Protein AF-0000000084505929 (afdb_homodimer)

pLDDT: mean 96.99, std 4.41, range [59.75, 98.94]

Nearest PDB structures (foldseek):
  4g9m-assembly1_A  TM=9.952E-01  e=3.827E-18  Rhizoctonia solani
  3pg0-assembly1_A  TM=9.343E-01  e=4.713E-10  synthetic construct
  8bad-assembly1_A  TM=9.019E-01  e=5.920E-09  Bacillus thuringiensis
  4ouj-assembly1_A  TM=8.362E-01  e=3.181E-07  Clostridium botulinum B1 str. Okra
  4a7z-assembly1_A  TM=8.340E-01  e=9.576E-05  Phanerodontia chrysosporium

Secondary structure (DSSP, 8-state):
----SEEEEEEETTT--EEEEGGG--STTPBEEEE---SSGGGEEEEEE-SSTT-EEEEETTT--EEEESSS--TTEEEEEESS---EEEEE-SSSEEEEETTEEEEEEEEGGG--STTEEEEEEE----GGG-EEEEE--/----SEEEEEEETTT--EEEEGGG--STTPBEEEE---SSGGGEEEEEE-SSTT-EEEEETTT--EEEESSS--TTEEEEEESS---EEEEE-SSSEEEEETTEEEEEEEEGGG--STTEEEEEEE----GGG-EEEEE--

InterPro domains:
  IPR000772 Ricin B, lectin domain [PF14200] (4-78)
  IPR035992 Ricin B-like lectins [SSF50370] (4-138)

Sequence (282 aa):
MSLEPGTYKIKNVRSGTFLDLWGGSPDEGTPIQGYEEQSGDNQKWILKWTGVGNQMTLQNLQGGSYLGAAGSIENGVKAVGNYNAVPLFIVAAERGYGIEAANDRGYALDLYGGEKANVTPVIFYTSQANNNQKWYFEKAAMSLEPGTYKIKNVRSGTFLDLWGGSPDEGTPIQGYEEQSGDNQKWILKWTGVGNQMTLQNLQGGSYLGAAGSIENGVKAVGNYNAVPLFIVAAERGYGIEAANDRGYALDLYGGEKANVTPVIFYTSQANNNQKWYFEKAA

Radius of gyration: 19.28 Å; Cα contacts (8 Å, |Δi|>4): 906; chains: 2; bounding box: 32×51×45 Å

Foldseek 3Di:
DDDDWAKWFKAQQLQRFTFFQVVLALDWFGFTATDHDDPDQRRIWTWDQPPPDQWIWTARPRNRFTFDFPDPAEAPTFTHGHNDTFTWDWADAPPATWIAGPVGRQWTFFQVVSDNDTRRTTGIYGDPRPSRRHIHTGHDD/DDDDWAKWWKAQQLQRFTFFQVVLALDWFGFTATAHDDPDQRRIWTWDQPPPDQWIWTARPRNRFTFDFPDPAEAPTFTHGHNDTFTWDWADAPPATWIAGPVGRQWTFFQVVSDNDTRRTIGIYGDPRPSRRHIHTGHDD

Structure (mmCIF, N/CA/C/O backbone):
data_AF-0000000084505929-model_v1
#
loop_
_entity.id
_entity.type
_entity.pdbx_description
1 polymer 'Ricin B lectin domain-containing protein'
#
loop_
_atom_site.group_PDB
_atom_site.id
_atom_site.type_symbol
_atom_site.label_atom_id
_atom_site.label_alt_id
_atom_site.label_comp_id
_atom_site.label_asym_id
_atom_site.label_entity_id
_atom_site.label_seq_id
_atom_site.pdbx_PDB_ins_code
_atom_site.Cartn_x
_atom_site.Cartn_y
_atom_site.Cartn_z
_atom_site.occupancy
_atom_site.B_iso_or_equiv
_atom_site.auth_seq_id
_atom_site.auth_comp_id
_atom_site.auth_asym_id
_atom_site.auth_atom_id
_atom_site.pdbx_PDB_mod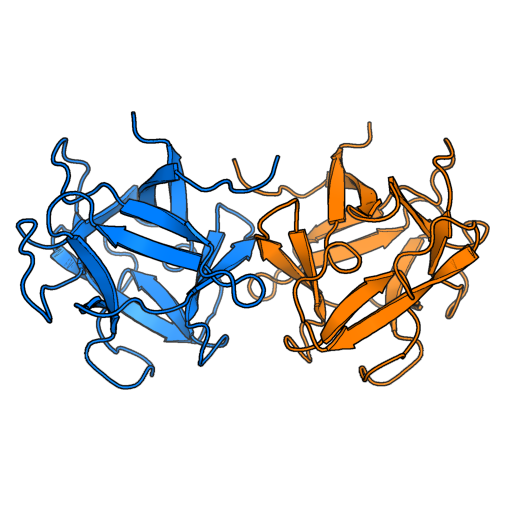el_num
ATOM 1 N N . MET A 1 1 ? 1.059 -8.938 9.062 1 59.88 1 MET A N 1
ATOM 2 C CA . MET A 1 1 ? 0.072 -8.023 9.625 1 59.88 1 MET A CA 1
ATOM 3 C C . MET A 1 1 ? -0.269 -6.914 8.641 1 59.88 1 MET A C 1
ATOM 5 O O . MET A 1 1 ? 0.557 -6.543 7.805 1 59.88 1 MET A O 1
ATOM 9 N N . SER A 1 2 ? -1.572 -6.578 8.297 1 79 2 SER A N 1
ATOM 10 C CA . SER A 1 2 ? -2.092 -5.574 7.375 1 79 2 SER A CA 1
ATOM 11 C C . SER A 1 2 ? -2.512 -4.309 8.117 1 79 2 SER A C 1
ATOM 13 O O . SER A 1 2 ? -2.541 -4.285 9.344 1 79 2 SER A O 1
ATOM 15 N N . LEU A 1 3 ? -2.4 -3.24 7.516 1 88.06 3 LEU A N 1
ATOM 16 C CA . LEU A 1 3 ? -2.975 -2 8.023 1 88.06 3 LEU A CA 1
ATOM 17 C C . LEU A 1 3 ? -4.492 -2.1 8.117 1 88.06 3 LEU A C 1
ATOM 19 O O . LEU A 1 3 ? -5.172 -2.256 7.098 1 88.06 3 LEU A O 1
ATOM 23 N N . GLU A 1 4 ? -5.043 -2.098 9.383 1 91.44 4 GLU A N 1
ATOM 24 C CA . GLU A 1 4 ? -6.473 -2.268 9.633 1 91.44 4 GLU A CA 1
ATOM 25 C C . GLU A 1 4 ? -7.152 -0.924 9.891 1 91.44 4 GLU A C 1
ATOM 27 O O . GLU A 1 4 ? -6.504 0.037 10.305 1 91.44 4 GLU A O 1
ATOM 32 N N . PRO A 1 5 ? -8.492 -0.868 9.609 1 95.06 5 PRO A N 1
ATOM 33 C CA . PRO A 1 5 ? -9.219 0.336 10.023 1 95.06 5 PRO A CA 1
ATOM 34 C C . PRO A 1 5 ? -9.055 0.644 11.516 1 95.06 5 PRO A C 1
ATOM 36 O O . PRO A 1 5 ? -8.914 -0.275 12.328 1 95.06 5 PRO A O 1
ATOM 39 N N . GLY A 1 6 ? -9.008 1.853 11.883 1 97.19 6 GLY A N 1
ATOM 40 C CA . GLY A 1 6 ? -8.797 2.287 13.25 1 97.19 6 GLY A CA 1
ATOM 41 C C . GLY A 1 6 ? -8.352 3.736 13.352 1 97.19 6 GLY A C 1
ATOM 42 O O . GLY A 1 6 ? -8.375 4.469 12.367 1 97.19 6 GLY A O 1
ATOM 43 N N . THR A 1 7 ? -8.102 4.188 14.586 1 98.5 7 THR A N 1
ATOM 44 C CA . THR A 1 7 ? -7.641 5.547 14.852 1 98.5 7 THR A CA 1
ATOM 45 C C . THR A 1 7 ? -6.125 5.574 15.031 1 98.5 7 THR A C 1
ATOM 47 O O . THR A 1 7 ? -5.57 4.766 15.773 1 98.5 7 THR A O 1
ATOM 50 N N . TYR A 1 8 ? -5.492 6.492 14.32 1 98.25 8 TYR A N 1
ATOM 51 C CA . TYR A 1 8 ? -4.031 6.527 14.305 1 98.25 8 TYR A CA 1
ATOM 52 C C . TYR A 1 8 ? -3.521 7.949 14.508 1 98.25 8 TYR A C 1
ATOM 54 O O . TYR A 1 8 ? -4.172 8.914 14.094 1 98.25 8 TYR A O 1
ATOM 62 N N . LYS A 1 9 ? -2.359 8.039 15.141 1 98.69 9 LYS A N 1
ATOM 63 C CA . LYS A 1 9 ? -1.451 9.164 14.898 1 98.69 9 LYS A CA 1
ATOM 64 C C . LYS A 1 9 ? -0.512 8.867 13.734 1 98.69 9 LYS A C 1
ATOM 66 O O . LYS A 1 9 ? 0.063 7.781 13.648 1 98.69 9 LYS A O 1
ATOM 71 N N . ILE A 1 10 ? -0.385 9.75 12.844 1 98.62 10 ILE A N 1
ATOM 72 C CA . ILE A 1 10 ? 0.38 9.547 11.617 1 98.62 10 ILE A CA 1
ATOM 73 C C . ILE A 1 10 ? 1.639 10.414 11.648 1 98.62 10 ILE A C 1
ATOM 75 O O . ILE A 1 10 ? 1.559 11.641 11.586 1 98.62 10 ILE A O 1
ATOM 79 N N . LYS A 1 11 ? 2.771 9.789 11.734 1 98.69 11 LYS A N 1
ATOM 80 C CA . LYS A 1 11 ? 4.055 10.43 12.016 1 98.69 11 LYS A CA 1
ATOM 81 C C . LYS A 1 11 ? 4.945 10.43 10.773 1 98.69 11 LYS A C 1
ATOM 83 O O . LYS A 1 11 ? 5.152 9.383 10.156 1 98.69 11 LYS A O 1
ATOM 88 N N . ASN A 1 12 ? 5.402 11.625 10.422 1 98.81 12 ASN A N 1
ATOM 89 C CA . ASN A 1 12 ? 6.316 11.695 9.289 1 98.81 12 ASN A CA 1
ATOM 90 C C . ASN A 1 12 ? 7.645 11.016 9.586 1 98.81 12 ASN A C 1
ATOM 92 O O . ASN A 1 12 ? 8.266 11.273 10.625 1 98.81 12 ASN A O 1
ATOM 96 N N . VAL A 1 13 ? 8.102 10.242 8.727 1 98.12 13 VAL A N 1
ATOM 97 C CA . VAL A 1 13 ? 9.289 9.414 8.93 1 98.12 13 VAL A CA 1
ATOM 98 C C . VAL A 1 13 ? 10.531 10.305 9.039 1 98.12 13 VAL A C 1
ATOM 100 O O . VAL A 1 13 ? 11.422 10.039 9.844 1 98.12 13 VAL A O 1
ATOM 103 N N . ARG A 1 14 ? 10.531 11.367 8.172 1 98.56 14 ARG A N 1
ATOM 104 C CA . ARG A 1 14 ? 11.719 12.219 8.141 1 98.56 14 ARG A CA 1
ATOM 105 C C . ARG A 1 14 ? 11.805 13.078 9.391 1 98.56 14 ARG A C 1
ATOM 107 O O . ARG A 1 14 ? 12.836 13.094 10.07 1 98.56 14 ARG A O 1
ATOM 114 N N . SER A 1 15 ? 10.789 13.805 9.727 1 98.75 15 SER A N 1
ATOM 115 C CA . SER A 1 15 ? 10.828 14.875 10.719 1 98.75 15 SER A CA 1
ATOM 116 C C . SER A 1 15 ? 10.445 14.359 12.109 1 98.75 15 SER A C 1
ATOM 118 O O . SER A 1 15 ? 10.789 14.977 13.117 1 98.75 15 SER A O 1
ATOM 120 N N . GLY A 1 16 ? 9.602 13.281 12.18 1 98.69 16 GLY A N 1
ATOM 121 C CA . GLY A 1 16 ? 9.047 12.812 13.438 1 98.69 16 GLY A CA 1
ATOM 122 C C . GLY A 1 16 ? 7.848 13.617 13.898 1 98.69 16 GLY A C 1
ATOM 123 O O . GLY A 1 16 ? 7.301 13.367 14.977 1 98.69 16 GLY A O 1
ATOM 124 N N . THR A 1 17 ? 7.457 14.617 13.086 1 98.88 17 THR A N 1
ATOM 125 C CA . THR A 1 17 ? 6.254 15.375 13.414 1 98.88 17 THR A CA 1
ATOM 126 C C . THR A 1 17 ? 5.004 14.625 12.961 1 98.88 17 THR A C 1
ATOM 128 O O . THR A 1 17 ? 5.098 13.633 12.227 1 98.88 17 THR A O 1
ATOM 131 N N . PHE A 1 18 ? 3.852 15.094 13.453 1 98.88 18 PHE A N 1
ATOM 132 C CA . PHE A 1 18 ? 2.598 14.375 13.234 1 98.88 18 PHE A CA 1
ATOM 133 C C . PHE A 1 18 ? 1.67 15.172 12.328 1 98.88 18 PHE A C 1
ATOM 135 O O . PHE A 1 18 ? 1.705 16.406 12.32 1 98.88 18 PHE A O 1
ATOM 142 N N . LEU A 1 19 ? 0.897 14.5 11.516 1 98.88 19 LEU A N 1
ATOM 143 C CA . LEU A 1 19 ? -0.185 15.117 10.758 1 98.88 19 LEU A CA 1
ATOM 144 C C . LEU A 1 19 ? -1.199 15.773 11.688 1 98.88 19 LEU A C 1
ATOM 146 O O . LEU A 1 19 ? -1.822 15.102 12.508 1 98.88 19 LEU A O 1
ATOM 150 N N . ASP A 1 20 ? -1.298 16.984 11.547 1 98.88 20 ASP A N 1
ATOM 151 C CA . ASP A 1 20 ? -2.053 17.828 12.469 1 98.88 20 ASP A CA 1
ATOM 152 C C . ASP A 1 20 ? -3.064 18.688 11.719 1 98.88 20 ASP A C 1
ATOM 154 O O . ASP A 1 20 ? -2.715 19.359 10.75 1 98.88 20 ASP A O 1
ATOM 158 N N . LEU A 1 21 ? -4.324 18.562 12.102 1 98.94 21 LEU A N 1
ATOM 159 C CA . LEU A 1 21 ? -5.32 19.516 11.625 1 98.94 21 LEU A CA 1
ATOM 160 C C . LEU A 1 21 ? -5.289 20.797 12.453 1 98.94 21 LEU A C 1
ATOM 162 O O . LEU A 1 21 ? -5.609 20.766 13.648 1 98.94 21 LEU A O 1
ATOM 166 N N . TRP A 1 22 ? -4.977 21.906 11.805 1 98.56 22 TRP A N 1
ATOM 167 C CA . TRP A 1 22 ? -4.727 23.156 12.523 1 98.56 22 TRP A CA 1
ATOM 168 C C . TRP A 1 22 ? -5.895 23.5 13.438 1 98.56 22 TRP A C 1
ATOM 170 O O . TRP A 1 22 ? -7.027 23.656 12.977 1 98.56 22 TRP A O 1
ATOM 180 N N . GLY A 1 23 ? -5.578 23.531 14.742 1 97.75 23 GLY A N 1
ATOM 181 C CA . GLY A 1 23 ? -6.586 23.875 15.734 1 97.75 23 GLY A CA 1
ATOM 182 C C . GLY A 1 23 ? -7.691 22.844 15.844 1 97.75 23 GLY A C 1
ATOM 183 O O . GLY A 1 23 ? -8.625 23 16.641 1 97.75 23 GLY A O 1
ATOM 184 N N . GLY A 1 24 ? -7.699 21.891 15.055 1 98.44 24 GLY A N 1
ATOM 185 C CA . GLY A 1 24 ? -8.773 20.906 15.016 1 98.44 24 GLY A CA 1
ATOM 186 C C . GLY A 1 24 ? -10.062 21.469 14.445 1 98.44 24 GLY A C 1
ATOM 187 O O . GLY A 1 24 ? -11.148 20.969 14.773 1 98.44 24 GLY A O 1
ATOM 188 N N . SER A 1 25 ? -9.922 22.469 13.648 1 98.69 25 SER A N 1
ATOM 189 C CA . SER A 1 25 ? -11.094 23.141 13.094 1 98.69 25 SER A CA 1
ATOM 190 C C . SER A 1 25 ? -11.82 22.25 12.086 1 98.69 25 SER A C 1
ATOM 192 O O . SER A 1 25 ? -11.188 21.641 11.211 1 98.69 25 SER A O 1
ATOM 194 N N . PRO A 1 26 ? -13.117 22.156 12.203 1 98 26 PRO A N 1
ATOM 195 C CA . PRO A 1 26 ? -13.898 21.375 11.242 1 98 26 PRO A CA 1
ATOM 196 C C . PRO A 1 26 ? -14.086 22.078 9.906 1 98 26 PRO A C 1
ATOM 198 O O . PRO A 1 26 ? -14.641 21.516 8.969 1 98 26 PRO A O 1
ATOM 201 N N . ASP A 1 27 ? -13.578 23.297 9.781 1 98.5 27 ASP A N 1
ATOM 202 C CA . ASP A 1 27 ? -13.859 24.125 8.617 1 98.5 27 ASP A CA 1
ATOM 203 C C . ASP A 1 27 ? -13.172 23.578 7.367 1 98.5 27 ASP A C 1
ATOM 205 O O . ASP A 1 27 ? -12.039 23.109 7.438 1 98.5 27 ASP A O 1
ATOM 209 N N . GLU A 1 28 ? -13.867 23.734 6.246 1 98.38 28 GLU A N 1
ATOM 210 C CA . GLU A 1 28 ? -13.266 23.406 4.957 1 98.38 28 GLU A CA 1
ATOM 211 C C . GLU A 1 28 ? -11.984 24.203 4.73 1 98.38 28 GLU A C 1
ATOM 213 O O . GLU A 1 28 ? -11.945 25.406 4.988 1 98.38 28 GLU A O 1
ATOM 218 N N . GLY A 1 29 ? -11.023 23.516 4.27 1 98.69 29 GLY A N 1
ATOM 219 C CA . GLY A 1 29 ? -9.805 24.219 3.898 1 98.69 29 GLY A CA 1
ATOM 220 C C . GLY A 1 29 ? -8.844 24.406 5.059 1 98.69 29 GLY A C 1
ATOM 221 O O . GLY A 1 29 ? -7.754 24.953 4.883 1 98.69 29 GLY A O 1
ATOM 222 N N . THR A 1 30 ? -9.234 23.953 6.277 1 98.88 30 THR A N 1
ATOM 223 C CA . THR A 1 30 ? -8.312 24.047 7.41 1 98.88 30 THR A CA 1
ATOM 224 C C . THR A 1 30 ? -6.992 23.359 7.09 1 98.88 30 THR A C 1
ATOM 226 O O . THR A 1 30 ? -6.977 22.219 6.617 1 98.88 30 THR A O 1
ATOM 229 N N . PRO A 1 31 ? -5.879 24.031 7.309 1 98.81 31 PRO A N 1
ATOM 230 C CA . PRO A 1 31 ? -4.582 23.453 6.941 1 98.81 31 PRO A CA 1
ATOM 231 C C . PRO A 1 31 ? -4.266 22.172 7.707 1 98.81 31 PRO A C 1
ATOM 233 O O . PRO A 1 31 ? -4.582 22.062 8.898 1 98.81 31 PRO A O 1
ATOM 236 N N . ILE A 1 32 ? -3.775 21.234 7.031 1 98.94 32 ILE A N 1
ATOM 237 C CA . ILE A 1 32 ? -3.1 20.094 7.621 1 98.94 32 ILE A CA 1
ATOM 238 C C . ILE A 1 32 ? -1.589 20.312 7.59 1 98.94 32 ILE A C 1
ATOM 240 O O . ILE A 1 32 ? -1.032 20.703 6.562 1 98.94 32 ILE A O 1
ATOM 244 N N . GLN A 1 33 ? -0.934 20.094 8.695 1 98.94 33 GLN A N 1
ATOM 245 C CA . GLN A 1 33 ? 0.457 20.5 8.875 1 98.94 33 GLN A CA 1
ATOM 246 C C . GLN A 1 33 ? 1.209 19.531 9.773 1 98.94 33 GLN A C 1
ATOM 248 O O . GLN A 1 33 ? 0.595 18.703 10.453 1 98.94 33 GLN A O 1
ATOM 253 N N . GLY A 1 34 ? 2.545 19.562 9.609 1 98.88 34 GLY A N 1
ATOM 254 C CA . GLY A 1 34 ? 3.365 18.859 10.578 1 98.88 34 GLY A CA 1
ATOM 255 C C . GLY A 1 34 ? 3.48 19.594 11.906 1 98.88 34 GLY A C 1
ATOM 256 O O . GLY A 1 34 ? 3.629 20.812 11.938 1 98.88 34 GLY A O 1
ATOM 257 N N . TYR A 1 35 ? 3.305 18.922 12.961 1 98.88 35 TYR A N 1
ATOM 258 C CA . TYR A 1 35 ? 3.389 19.5 14.297 1 98.88 35 TYR A CA 1
ATOM 259 C C . TYR A 1 35 ? 3.988 18.5 15.281 1 98.88 35 TYR A C 1
ATOM 261 O O . TYR A 1 35 ? 3.773 17.297 15.164 1 98.88 35 TYR A O 1
ATOM 269 N N . GLU A 1 36 ? 4.754 19 16.203 1 98.75 36 GLU A N 1
ATOM 270 C CA . GLU A 1 36 ? 5.25 18.109 17.234 1 98.75 36 GLU A CA 1
ATOM 271 C C . GLU A 1 36 ? 4.109 17.328 17.906 1 98.75 36 GLU A C 1
ATOM 273 O O . GLU A 1 36 ? 2.943 17.719 17.781 1 98.75 36 GLU A O 1
ATOM 278 N N . GLU A 1 37 ? 4.422 16.25 18.516 1 98.06 37 GLU A N 1
ATOM 279 C CA . GLU A 1 37 ? 3.391 15.438 19.156 1 98.06 37 GLU A CA 1
ATOM 280 C C . GLU A 1 37 ? 2.629 16.234 20.203 1 98.06 37 GLU A C 1
ATOM 282 O O . GLU A 1 37 ? 3.236 16.906 21.047 1 98.06 37 GLU A O 1
ATOM 287 N N . GLN A 1 38 ? 1.416 16.219 20.031 1 96.12 38 GLN A N 1
ATOM 288 C CA . GLN A 1 38 ? 0.489 16.734 21.031 1 96.12 38 GLN A CA 1
ATOM 289 C C . GLN A 1 38 ? -0.555 15.695 21.406 1 96.12 38 GLN A C 1
ATOM 291 O O . GLN A 1 38 ? -0.686 14.664 20.734 1 96.12 38 GLN A O 1
ATOM 296 N N . SER A 1 39 ? -1.257 15.852 22.531 1 90.31 39 SER A N 1
ATOM 297 C CA . SER A 1 39 ? -2.229 14.875 23.016 1 90.31 39 SER A CA 1
ATOM 298 C C . SER A 1 39 ? -3.611 15.133 22.438 1 90.31 39 SER A C 1
ATOM 300 O O . SER A 1 39 ? -4.543 14.352 22.656 1 90.31 39 SER A O 1
ATOM 302 N N . GLY A 1 40 ? -3.732 16.156 21.734 1 95.56 40 GLY A N 1
ATOM 303 C CA . GLY A 1 40 ? -5.039 16.547 21.219 1 95.56 40 GLY A CA 1
ATOM 304 C C . GLY A 1 40 ? -5.551 15.609 20.141 1 95.56 40 GLY A C 1
ATOM 305 O O . GLY A 1 40 ? -4.762 14.977 19.438 1 95.56 40 GLY A O 1
ATOM 306 N N . ASP A 1 41 ? -6.883 15.531 20.016 1 98.44 41 ASP A N 1
ATOM 307 C CA . ASP A 1 41 ? -7.551 14.672 19.031 1 98.44 41 ASP A CA 1
ATOM 308 C C . ASP A 1 41 ? -7.359 15.195 17.609 1 98.44 41 ASP A C 1
ATOM 310 O O . ASP A 1 41 ? -7.641 14.492 16.641 1 98.44 41 ASP A O 1
ATOM 314 N N . ASN A 1 42 ? -6.812 16.438 17.484 1 98.69 42 ASN A N 1
ATOM 315 C CA . ASN A 1 42 ? -6.586 17 16.156 1 98.69 42 ASN A CA 1
ATOM 316 C C . ASN A 1 42 ? -5.395 16.344 15.469 1 98.69 42 ASN A C 1
ATOM 318 O O . ASN A 1 42 ? -5.152 16.594 14.289 1 98.69 42 ASN A O 1
ATOM 322 N N . GLN A 1 43 ? -4.652 15.461 16.156 1 98.81 43 GLN A N 1
ATOM 323 C CA . GLN A 1 43 ? -3.57 14.68 15.555 1 98.81 43 GLN A CA 1
ATOM 324 C C . GLN A 1 43 ? -3.965 13.219 15.414 1 98.81 43 GLN A C 1
ATOM 326 O O . GLN A 1 43 ? -3.113 12.359 15.156 1 98.81 43 GLN A O 1
ATOM 331 N N . LYS A 1 44 ? -5.207 12.922 15.688 1 98.88 44 LYS A N 1
ATOM 332 C CA . LYS A 1 44 ? -5.734 11.57 15.516 1 98.88 44 LYS A CA 1
ATOM 333 C C . LYS A 1 44 ? -6.633 11.484 14.289 1 98.88 44 LYS A C 1
ATOM 335 O O . LYS A 1 44 ? -7.43 12.383 14.031 1 98.88 44 LYS A O 1
ATOM 340 N N . TRP A 1 45 ? -6.43 10.461 13.562 1 98.81 45 TRP A N 1
ATOM 341 C CA . TRP A 1 45 ? -7.09 10.258 12.273 1 98.81 45 TRP A CA 1
ATOM 342 C C . TRP A 1 45 ? -7.758 8.891 12.219 1 98.81 45 TRP A C 1
ATOM 344 O O . TRP A 1 45 ? -7.145 7.875 12.547 1 98.81 45 TRP A O 1
ATOM 354 N N . ILE A 1 46 ? -8.969 8.875 11.844 1 98.69 46 ILE A N 1
ATOM 355 C CA . ILE A 1 46 ? -9.711 7.637 11.625 1 98.69 46 ILE A CA 1
ATOM 356 C C . ILE A 1 46 ? -9.445 7.121 10.211 1 98.69 46 ILE A C 1
ATOM 358 O O . ILE A 1 46 ? -9.781 7.785 9.227 1 98.69 46 ILE A O 1
ATOM 362 N N . LEU A 1 47 ? -8.812 6.016 10.109 1 98.12 47 LEU A N 1
ATOM 363 C CA . LEU A 1 47 ? -8.578 5.305 8.852 1 98.12 47 LEU A CA 1
ATOM 364 C C . LEU A 1 47 ? -9.711 4.328 8.562 1 98.12 47 LEU A C 1
ATOM 366 O O . LEU A 1 47 ? -10.023 3.469 9.391 1 98.12 47 LEU A O 1
ATOM 370 N N . LYS A 1 48 ? -10.359 4.52 7.375 1 97.75 48 LYS A N 1
ATOM 371 C CA . LYS A 1 48 ? -11.484 3.658 7.027 1 97.75 48 LYS A CA 1
ATOM 372 C C . LYS A 1 48 ? -11.453 3.277 5.551 1 97.75 48 LYS A C 1
ATOM 374 O O . LYS A 1 48 ? -11.086 4.094 4.703 1 97.75 48 LYS A O 1
ATOM 379 N N . TRP A 1 49 ? -11.961 2.102 5.305 1 96.69 49 TRP A N 1
ATOM 380 C CA . TRP A 1 49 ? -12.164 1.68 3.92 1 96.69 49 TRP A CA 1
ATOM 381 C C . TRP A 1 49 ? -13.344 2.414 3.293 1 96.69 49 TRP A C 1
ATOM 383 O O . TRP A 1 49 ? -14.375 2.609 3.939 1 96.69 49 TRP A O 1
ATOM 393 N N . THR A 1 50 ? -13.234 2.799 2.037 1 96.56 50 THR A N 1
ATOM 394 C CA . THR A 1 50 ? -14.328 3.49 1.355 1 96.56 50 THR A CA 1
ATOM 395 C C . THR A 1 50 ? -15.359 2.492 0.844 1 96.56 50 THR A C 1
ATOM 397 O O . THR A 1 50 ? -16.516 2.859 0.586 1 96.56 50 THR A O 1
ATOM 400 N N . GLY A 1 51 ? -14.922 1.211 0.629 1 93.88 51 GLY A N 1
ATOM 401 C CA . GLY A 1 51 ? -15.734 0.229 -0.07 1 93.88 51 GLY A CA 1
ATOM 402 C C . GLY A 1 51 ? -15.5 0.215 -1.568 1 93.88 51 GLY A C 1
ATOM 403 O O . GLY A 1 51 ? -16.062 -0.615 -2.283 1 93.88 51 GLY A O 1
ATOM 404 N N . VAL A 1 52 ? -14.703 1.134 -2.055 1 95.38 52 VAL A N 1
ATOM 405 C CA . VAL A 1 52 ? -14.344 1.202 -3.467 1 95.38 52 VAL A CA 1
ATOM 406 C C . VAL A 1 52 ? -12.883 0.789 -3.65 1 95.38 52 VAL A C 1
ATOM 408 O O . VAL A 1 52 ? -11.977 1.521 -3.26 1 95.38 52 VAL A O 1
ATOM 411 N N . GLY A 1 53 ? -12.773 -0.359 -4.305 1 95 53 GLY A N 1
ATOM 412 C CA . GLY A 1 53 ? -11.406 -0.841 -4.457 1 95 53 GLY A CA 1
ATOM 413 C C . GLY A 1 53 ? -10.664 -0.959 -3.137 1 95 53 GLY A C 1
ATOM 414 O O . GLY A 1 53 ? -11.227 -1.43 -2.145 1 95 53 GLY A O 1
ATOM 415 N N . ASN A 1 54 ? -9.375 -0.611 -3.148 1 96.44 54 ASN A N 1
ATOM 416 C CA . ASN A 1 54 ? -8.539 -0.614 -1.948 1 96.44 54 ASN A CA 1
ATOM 417 C C . ASN A 1 54 ? -8.391 0.789 -1.367 1 96.44 54 ASN A C 1
ATOM 419 O O . ASN A 1 54 ? -7.406 1.081 -0.688 1 96.44 54 ASN A O 1
ATOM 423 N N . GLN A 1 55 ? -9.336 1.637 -1.671 1 97.31 55 GLN A N 1
ATOM 424 C CA . GLN A 1 55 ? -9.281 3.037 -1.262 1 97.31 55 GLN A CA 1
ATOM 425 C C . GLN A 1 55 ? -9.648 3.195 0.211 1 97.31 55 GLN A C 1
ATOM 427 O O . GLN A 1 55 ? -10.516 2.475 0.721 1 97.31 55 GLN A O 1
ATOM 432 N N . MET A 1 56 ? -9.008 4.086 0.854 1 97.94 56 MET A N 1
ATOM 433 C CA . MET A 1 56 ? -9.266 4.445 2.244 1 97.94 56 MET A CA 1
ATOM 434 C C . MET A 1 56 ? -9.43 5.957 2.393 1 97.94 56 MET A C 1
ATOM 436 O O . MET A 1 56 ? -9.172 6.707 1.451 1 97.94 56 MET A O 1
ATOM 440 N N . THR A 1 57 ? -9.961 6.387 3.508 1 98.69 57 THR A N 1
ATOM 441 C CA . THR A 1 57 ? -10.031 7.797 3.869 1 98.69 57 THR A CA 1
ATOM 442 C C . THR A 1 57 ? -9.367 8.039 5.223 1 98.69 57 THR A C 1
ATOM 444 O O . THR A 1 57 ? -9.172 7.109 6 1 98.69 57 THR A O 1
ATOM 447 N N . LEU A 1 58 ? -8.945 9.25 5.426 1 98.88 58 LEU A N 1
ATOM 448 C CA . LEU A 1 58 ? -8.469 9.742 6.715 1 98.88 58 LEU A CA 1
ATOM 449 C C . LEU A 1 58 ? -9.352 10.883 7.219 1 98.88 58 LEU A C 1
ATOM 451 O O . LEU A 1 58 ? -9.406 11.953 6.598 1 98.88 58 LEU A O 1
ATOM 455 N N . GLN A 1 59 ? -10.047 10.641 8.25 1 98.88 59 GLN A N 1
ATOM 456 C CA . GLN A 1 59 ? -10.914 11.641 8.875 1 98.88 59 GLN A CA 1
ATOM 457 C C . GLN A 1 59 ? -10.344 12.094 10.219 1 98.88 59 GLN A C 1
ATOM 459 O O . GLN A 1 59 ? -10.008 11.273 11.07 1 98.88 59 GLN A O 1
ATOM 464 N N . ASN A 1 60 ? -10.195 13.406 10.328 1 98.94 60 ASN A N 1
ATOM 465 C CA . ASN A 1 60 ? -9.688 13.898 11.602 1 98.94 60 ASN A CA 1
ATOM 466 C C . ASN A 1 60 ? -10.68 13.672 12.734 1 98.94 60 ASN A C 1
ATOM 468 O O . ASN A 1 60 ? -11.867 13.969 12.594 1 98.94 60 ASN A O 1
ATOM 472 N N . LEU A 1 61 ? -10.195 13.172 13.828 1 98.75 61 LEU A N 1
ATOM 473 C CA . LEU A 1 61 ? -11.062 12.797 14.938 1 98.75 61 LEU A CA 1
ATOM 474 C C . LEU A 1 61 ? -11.719 14.023 15.555 1 98.75 61 LEU A C 1
ATOM 476 O O . LEU A 1 61 ? -12.906 13.992 15.906 1 98.75 61 LEU A O 1
ATOM 480 N N . GLN A 1 62 ? -10.945 15.148 15.68 1 98.69 62 GLN A N 1
ATOM 481 C CA . GLN A 1 62 ? -11.484 16.344 16.328 1 98.69 62 GLN A CA 1
ATOM 482 C C . GLN A 1 62 ? -12.383 17.125 15.383 1 98.69 62 GLN A C 1
ATOM 484 O O . GLN A 1 62 ? -13.547 17.391 15.695 1 98.69 62 GLN A O 1
ATOM 489 N N . GLY A 1 63 ? -11.836 17.453 14.289 1 98.5 63 GLY A N 1
ATOM 490 C CA . GLY A 1 63 ? -12.523 18.359 13.375 1 98.5 63 GLY A CA 1
ATOM 491 C C . GLY A 1 63 ? -13.625 17.672 12.578 1 98.5 63 GLY A C 1
ATOM 492 O O . GLY A 1 63 ? -14.531 18.344 12.07 1 98.5 63 GLY A O 1
ATOM 493 N N . GLY A 1 64 ? -13.445 16.297 12.336 1 98.69 64 GLY A N 1
ATOM 494 C CA . GLY A 1 64 ? -14.445 15.555 11.578 1 98.69 64 GLY A CA 1
ATOM 495 C C . GLY A 1 64 ? -14.281 15.688 10.078 1 98.69 64 GLY A C 1
ATOM 496 O O . GLY A 1 64 ? -14.969 15.023 9.305 1 98.69 64 GLY A O 1
ATOM 497 N N . SER A 1 65 ? -13.445 16.594 9.625 1 98.81 65 SER A N 1
ATOM 498 C CA . SER A 1 65 ? -13.156 16.734 8.195 1 98.81 65 SER A CA 1
ATOM 499 C C . SER A 1 65 ? -12.172 15.672 7.727 1 98.81 65 SER A C 1
ATOM 501 O O . SER A 1 65 ? -11.516 15.016 8.539 1 98.81 65 SER A O 1
ATOM 503 N N . TYR A 1 66 ? -12.148 15.461 6.414 1 98.88 66 TYR A N 1
ATOM 504 C CA . TYR A 1 66 ? -11.281 14.469 5.805 1 98.88 66 TYR A CA 1
ATOM 505 C C . TYR A 1 66 ? -10 15.102 5.285 1 98.88 66 TYR A C 1
ATOM 507 O O . TYR A 1 66 ? -9.992 16.266 4.883 1 98.88 66 TYR A O 1
ATOM 515 N N . LEU A 1 67 ? -8.883 14.383 5.348 1 98.88 67 LEU A N 1
ATOM 516 C CA . LEU A 1 67 ? -7.684 14.797 4.625 1 98.88 67 LEU A CA 1
ATOM 517 C C . LEU A 1 67 ? -7.957 14.891 3.127 1 98.88 67 LEU A C 1
ATOM 519 O O . LEU A 1 67 ? -8.289 13.891 2.486 1 98.88 67 LEU A O 1
ATOM 523 N N . GLY A 1 68 ? -7.887 16.016 2.604 1 98.56 68 GLY A N 1
ATOM 524 C CA . GLY A 1 68 ? -8.07 16.297 1.19 1 98.56 68 GLY A CA 1
ATOM 525 C C . GLY A 1 68 ? -7.082 17.312 0.653 1 98.56 68 GLY A C 1
ATOM 526 O O . GLY A 1 68 ? -5.988 17.484 1.199 1 98.56 68 GLY A O 1
ATOM 527 N N . ALA A 1 69 ? -7.391 17.891 -0.477 1 98.38 69 ALA A N 1
ATOM 528 C CA . ALA A 1 69 ? -6.52 18.859 -1.157 1 98.38 69 ALA A CA 1
ATOM 529 C C . ALA A 1 69 ? -7.23 20.188 -1.357 1 98.38 69 ALA A C 1
ATOM 531 O O . ALA A 1 69 ? -8.445 20.234 -1.544 1 98.38 69 ALA A O 1
ATOM 532 N N . ALA A 1 70 ? -6.469 21.281 -1.301 1 97.31 70 ALA A N 1
ATOM 533 C CA . ALA A 1 70 ? -6.996 22.641 -1.455 1 97.31 70 ALA A CA 1
ATOM 534 C C . ALA A 1 70 ? -7.465 22.891 -2.887 1 97.31 70 ALA A C 1
ATOM 536 O O . ALA A 1 70 ? -8.094 23.906 -3.172 1 97.31 70 ALA A O 1
ATOM 537 N N . GLY A 1 71 ? -7.27 21.984 -3.791 1 95.25 71 GLY A N 1
ATOM 538 C CA . GLY A 1 71 ? -7.613 22.047 -5.203 1 95.25 71 GLY A CA 1
ATOM 539 C C . GLY A 1 71 ? -7.254 20.797 -5.965 1 95.25 71 GLY A C 1
ATOM 540 O O . GLY A 1 71 ? -7.168 19.719 -5.383 1 95.25 71 GLY A O 1
ATOM 541 N N . SER A 1 72 ? -7.164 20.953 -7.262 1 95.88 72 SER A N 1
ATOM 542 C CA . SER A 1 72 ? -6.711 19.812 -8.07 1 95.88 72 SER A CA 1
ATOM 543 C C . SER A 1 72 ? -5.328 19.344 -7.645 1 95.88 72 SER A C 1
ATOM 545 O O . SER A 1 72 ? -4.449 20.172 -7.363 1 95.88 72 SER A O 1
ATOM 547 N N . ILE A 1 73 ? -5.18 18.062 -7.594 1 96 73 ILE A N 1
ATOM 548 C CA . ILE A 1 73 ? -3.939 17.484 -7.082 1 96 73 ILE A CA 1
ATOM 549 C C . ILE A 1 73 ? -2.814 17.719 -8.086 1 96 73 ILE A C 1
ATOM 551 O O . ILE A 1 73 ? -2.885 17.266 -9.227 1 96 73 ILE A O 1
ATOM 555 N N . GLU A 1 74 ? -1.856 18.469 -7.766 1 96.38 74 GLU A N 1
ATOM 556 C CA . GLU A 1 74 ? -0.606 18.75 -8.469 1 96.38 74 GLU A CA 1
ATOM 557 C C . GLU A 1 74 ? 0.517 19.078 -7.488 1 96.38 74 GLU A C 1
ATOM 559 O O . GLU A 1 74 ? 0.297 19.125 -6.277 1 96.38 74 GLU A O 1
ATOM 564 N N . ASN A 1 75 ? 1.693 19.234 -7.965 1 97.81 75 ASN A N 1
ATOM 565 C CA . ASN A 1 75 ? 2.836 19.516 -7.102 1 97.81 75 ASN A CA 1
ATOM 566 C C . ASN A 1 75 ? 2.615 20.781 -6.277 1 97.81 75 ASN A C 1
ATOM 568 O O . ASN A 1 75 ? 2.367 21.859 -6.828 1 97.81 75 ASN A O 1
ATOM 572 N N . GLY A 1 76 ? 2.652 20.578 -4.973 1 98.31 76 GLY A N 1
ATOM 573 C CA . GLY A 1 76 ? 2.646 21.719 -4.078 1 98.31 76 GLY A CA 1
ATOM 574 C C . GLY A 1 76 ? 1.264 22.062 -3.553 1 98.31 76 GLY A C 1
ATOM 575 O O . GLY A 1 76 ? 1.118 22.938 -2.695 1 98.31 76 GLY A O 1
ATOM 576 N N . VAL A 1 77 ? 0.245 21.438 -4.07 1 98.44 77 VAL A N 1
ATOM 577 C CA . VAL A 1 77 ? -1.095 21.703 -3.549 1 98.44 77 VAL A CA 1
ATOM 578 C C . VAL A 1 77 ? -1.171 21.281 -2.084 1 98.44 77 VAL A C 1
ATOM 580 O O . VAL A 1 77 ? -0.737 20.188 -1.724 1 98.44 77 VAL A O 1
ATOM 583 N N . LYS A 1 78 ? -1.695 22.141 -1.26 1 98.81 78 LYS A N 1
ATOM 584 C CA . LYS A 1 78 ? -1.735 21.906 0.181 1 98.81 78 LYS A CA 1
ATOM 585 C C . LYS A 1 78 ? -2.791 20.859 0.539 1 98.81 78 LYS A C 1
ATOM 587 O O . LYS A 1 78 ? -3.879 20.844 -0.042 1 98.81 78 LYS A O 1
ATOM 592 N N . ALA A 1 79 ? -2.457 20 1.482 1 98.88 79 ALA A N 1
ATOM 593 C CA . ALA A 1 79 ? -3.461 19.156 2.145 1 98.88 79 ALA A CA 1
ATOM 594 C C . ALA A 1 79 ? -4.289 19.984 3.129 1 98.88 79 ALA A C 1
ATOM 596 O O . ALA A 1 79 ? -3.744 20.781 3.895 1 98.88 79 ALA A O 1
ATOM 597 N N . VAL A 1 80 ? -5.523 19.797 3.049 1 98.94 80 VAL A N 1
ATOM 598 C CA . VAL A 1 80 ? -6.43 20.562 3.906 1 98.94 80 VAL A CA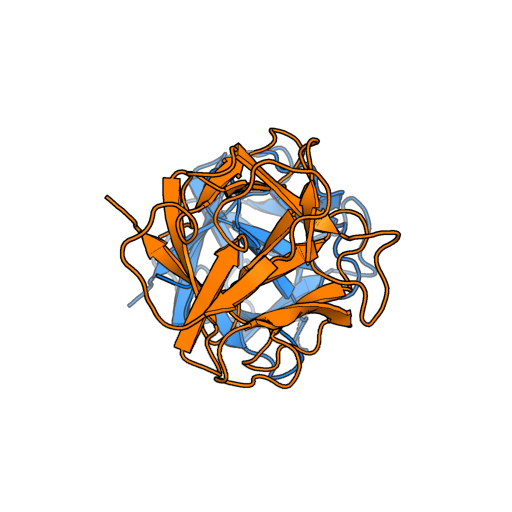 1
ATOM 599 C C . VAL A 1 80 ? -7.586 19.672 4.355 1 98.94 80 VAL A C 1
ATOM 601 O O . VAL A 1 80 ? -7.777 18.562 3.818 1 98.94 80 VAL A O 1
ATOM 604 N N . GLY A 1 81 ? -8.25 20.141 5.371 1 98.88 81 GLY A N 1
ATOM 605 C CA . GLY A 1 81 ? -9.516 19.516 5.719 1 98.88 81 GLY A CA 1
ATOM 606 C C . GLY A 1 81 ? -10.578 19.672 4.645 1 98.88 81 GLY A C 1
ATOM 607 O O . GLY A 1 81 ? -10.734 20.75 4.066 1 98.88 81 GLY A O 1
ATOM 608 N N . ASN A 1 82 ? -11.227 18.609 4.293 1 98.69 82 ASN A N 1
ATOM 609 C CA . ASN A 1 82 ? -12.305 18.562 3.309 1 98.69 82 ASN A CA 1
ATOM 610 C C . ASN A 1 82 ? -13.586 18 3.91 1 98.69 82 ASN A C 1
ATOM 612 O O . ASN A 1 82 ? -13.555 17.016 4.648 1 98.69 82 ASN A O 1
ATOM 616 N N . TYR A 1 83 ? -14.695 18.609 3.633 1 98.19 83 TYR A N 1
ATOM 617 C CA . TYR A 1 83 ? -15.969 18.125 4.145 1 98.19 83 TYR A CA 1
ATOM 618 C C . TYR A 1 83 ? -16.297 16.75 3.574 1 98.19 83 TYR A C 1
ATOM 620 O O . TYR A 1 83 ? -16.875 15.906 4.266 1 98.19 83 TYR A O 1
ATOM 628 N N . ASN A 1 84 ? -15.977 16.594 2.326 1 97.38 84 ASN A N 1
ATOM 629 C CA . ASN A 1 84 ? -16.234 15.312 1.663 1 97.38 84 ASN A CA 1
ATOM 630 C C . ASN A 1 84 ? -15.055 14.359 1.802 1 97.38 84 ASN A C 1
ATOM 632 O O . ASN A 1 84 ? -13.906 14.797 1.882 1 97.38 84 ASN A O 1
ATOM 636 N N . ALA A 1 85 ? -15.406 13.102 1.867 1 97.69 85 ALA A N 1
ATOM 637 C CA . ALA A 1 85 ? -14.367 12.078 1.889 1 97.69 85 ALA A CA 1
ATOM 638 C C . ALA A 1 85 ? -13.508 12.141 0.627 1 97.69 85 ALA A C 1
ATOM 640 O O . ALA A 1 85 ? -14.031 12.305 -0.478 1 97.69 85 ALA A O 1
ATOM 641 N N . VAL A 1 86 ? -12.219 12.109 0.787 1 97.81 86 VAL A N 1
ATOM 642 C CA . VAL A 1 86 ? -11.266 12.062 -0.313 1 97.81 86 VAL A CA 1
ATOM 643 C C . VAL A 1 86 ? -10.547 10.719 -0.32 1 97.81 86 VAL A C 1
ATOM 645 O O . VAL A 1 86 ? -9.812 10.391 0.615 1 97.81 86 VAL A O 1
ATOM 648 N N . PRO A 1 87 ? -10.781 9.945 -1.336 1 98.06 87 PRO A N 1
ATOM 649 C CA . PRO A 1 87 ? -10.164 8.609 -1.357 1 98.06 87 PRO A CA 1
ATOM 650 C C . PRO A 1 87 ? -8.648 8.672 -1.49 1 98.06 87 PRO A C 1
ATOM 652 O O . PRO A 1 87 ? -8.117 9.516 -2.211 1 98.06 87 PRO A O 1
ATOM 655 N N . LEU A 1 88 ? -7.941 7.773 -0.743 1 98.56 88 LEU A N 1
ATOM 656 C CA . LEU A 1 88 ? -6.488 7.633 -0.712 1 98.56 88 LEU A CA 1
ATOM 657 C C . LEU A 1 88 ? -6.082 6.172 -0.881 1 98.56 88 LEU A C 1
ATOM 659 O O . LEU A 1 88 ? -6.879 5.27 -0.624 1 98.56 88 LEU A O 1
ATOM 663 N N . PHE A 1 89 ? -4.949 5.984 -1.413 1 98 89 PHE A N 1
ATOM 664 C CA . PHE A 1 89 ? -4.289 4.688 -1.334 1 98 89 PHE A CA 1
ATOM 665 C C . PHE A 1 89 ? -3.137 4.727 -0.336 1 98 89 PHE A C 1
ATOM 667 O O . PHE A 1 89 ? -2.393 5.707 -0.277 1 98 89 PHE A O 1
ATOM 674 N N . ILE A 1 90 ? -3.031 3.719 0.472 1 97.88 90 ILE A N 1
ATOM 675 C CA . ILE A 1 90 ? -1.908 3.531 1.384 1 97.88 90 ILE A CA 1
ATOM 676 C C . ILE A 1 90 ? -0.961 2.473 0.825 1 97.88 90 ILE A C 1
ATOM 678 O O . ILE A 1 90 ? -1.34 1.309 0.676 1 97.88 90 ILE A O 1
ATOM 682 N N . VAL A 1 91 ? 0.234 2.887 0.481 1 97.44 91 VAL A N 1
ATOM 683 C CA . VAL A 1 91 ? 1.194 2.076 -0.261 1 97.44 91 VAL A CA 1
ATOM 684 C C . VAL A 1 91 ? 2.371 1.713 0.641 1 97.44 91 VAL A C 1
ATOM 686 O O . VAL A 1 91 ? 2.943 2.58 1.304 1 97.44 91 VAL A O 1
ATOM 689 N N . ALA A 1 92 ? 2.725 0.41 0.67 1 96.75 92 ALA A N 1
ATOM 690 C CA . ALA A 1 92 ? 3.885 -0.01 1.451 1 96.75 92 ALA A CA 1
ATOM 691 C C . ALA A 1 92 ? 5.137 0.751 1.024 1 96.75 92 ALA A C 1
ATOM 693 O O . ALA A 1 92 ? 5.348 0.994 -0.166 1 96.75 92 ALA A O 1
ATOM 694 N N . ALA A 1 93 ? 5.969 1.122 1.972 1 96.19 93 ALA A N 1
ATOM 695 C CA . ALA A 1 93 ? 7.242 1.802 1.748 1 96.19 93 ALA A CA 1
ATOM 696 C C . ALA A 1 93 ? 8.352 1.195 2.609 1 96.19 93 ALA A C 1
ATOM 698 O O . ALA A 1 93 ? 8.078 0.383 3.496 1 96.19 93 ALA A O 1
ATOM 699 N N . GLU A 1 94 ? 9.648 1.533 2.291 1 93.31 94 GLU A N 1
ATOM 700 C CA . GLU A 1 94 ? 10.805 1.004 3.014 1 93.31 94 GLU A CA 1
ATOM 701 C C . GLU A 1 94 ? 10.68 1.267 4.512 1 93.31 94 GLU A C 1
ATOM 703 O O . GLU A 1 94 ? 11.062 0.422 5.328 1 93.31 94 GLU A O 1
ATOM 708 N N . ARG A 1 95 ? 10.227 2.447 4.852 1 93.38 95 ARG A N 1
ATOM 709 C CA . ARG A 1 95 ? 9.852 2.834 6.207 1 93.38 95 ARG A CA 1
ATOM 710 C C . ARG A 1 95 ? 8.43 3.396 6.246 1 93.38 95 ARG A C 1
ATOM 712 O O . ARG A 1 95 ? 8.18 4.5 5.758 1 93.38 95 ARG A O 1
ATOM 719 N N . GLY A 1 96 ? 7.496 2.598 6.941 1 95.25 96 GLY A N 1
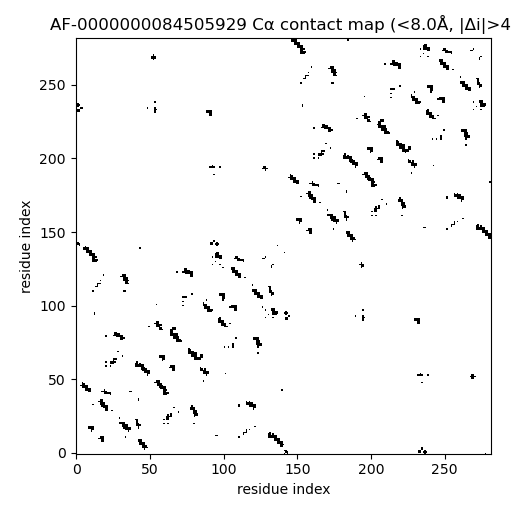ATOM 720 C CA . GLY A 1 96 ? 6.121 3.061 7.012 1 95.25 96 GLY A CA 1
ATOM 721 C C . GLY A 1 96 ? 5.367 2.902 5.703 1 95.25 96 GLY A C 1
ATOM 722 O O . GLY A 1 96 ? 5.453 1.858 5.055 1 95.25 96 GLY A O 1
ATOM 723 N N . TYR A 1 97 ? 4.551 3.982 5.379 1 97.44 97 TYR A N 1
ATOM 724 C CA . TYR A 1 97 ? 3.672 3.949 4.215 1 97.44 97 TYR A CA 1
ATOM 725 C C . TYR A 1 97 ? 3.721 5.27 3.455 1 97.44 97 TYR A C 1
ATOM 727 O O . TYR A 1 97 ? 3.908 6.332 4.055 1 97.44 97 TYR A O 1
ATOM 735 N N . GLY A 1 98 ? 3.645 5.152 2.145 1 97.81 98 GLY A N 1
ATOM 736 C CA . GLY A 1 98 ? 3.211 6.305 1.372 1 97.81 98 GLY A CA 1
ATOM 737 C C . GLY A 1 98 ? 1.704 6.484 1.363 1 97.81 98 GLY A C 1
ATOM 738 O O . GLY A 1 98 ? 0.957 5.512 1.47 1 97.81 98 GLY A O 1
ATOM 739 N N . ILE A 1 99 ? 1.256 7.688 1.322 1 98.62 99 ILE A N 1
ATOM 740 C CA . ILE A 1 99 ? -0.152 8.039 1.166 1 98.62 99 ILE A CA 1
ATOM 741 C C . ILE A 1 99 ? -0.357 8.766 -0.16 1 98.62 99 ILE A C 1
ATOM 743 O O . ILE A 1 99 ? 0.21 9.844 -0.38 1 98.62 99 ILE A O 1
ATOM 747 N N . GLU A 1 100 ? -1.162 8.133 -1.081 1 98.31 100 GLU A N 1
ATOM 748 C CA . GLU A 1 100 ? -1.319 8.68 -2.426 1 98.31 100 GLU A CA 1
ATOM 749 C C . GLU A 1 100 ? -2.773 9.055 -2.705 1 98.31 100 GLU A C 1
ATOM 751 O O . GLU A 1 100 ? -3.691 8.383 -2.229 1 98.31 100 GLU A O 1
ATOM 756 N N . ALA A 1 101 ? -2.912 10.109 -3.447 1 96.75 101 ALA A N 1
ATOM 757 C CA . ALA A 1 101 ? -4.25 10.453 -3.924 1 96.75 101 ALA A CA 1
ATOM 758 C C . ALA A 1 101 ? -4.805 9.359 -4.832 1 96.75 101 ALA A C 1
ATOM 760 O O . ALA A 1 101 ? -4.129 8.922 -5.77 1 96.75 101 ALA A O 1
ATOM 761 N N . ALA A 1 102 ? -6.039 8.914 -4.602 1 96.31 102 ALA A N 1
ATOM 762 C CA . ALA A 1 102 ? -6.621 7.828 -5.383 1 96.31 102 ALA A CA 1
ATOM 763 C C . ALA A 1 102 ? -6.832 8.25 -6.836 1 96.31 102 ALA A C 1
ATOM 765 O O . ALA A 1 102 ? -6.684 7.434 -7.75 1 96.31 102 ALA A O 1
ATOM 766 N N . ASN A 1 103 ? -7.172 9.547 -7.059 1 93.25 103 ASN A N 1
ATOM 767 C CA . ASN A 1 103 ? -7.465 10.023 -8.406 1 93.25 103 ASN A CA 1
ATOM 768 C C . ASN A 1 103 ? -6.188 10.312 -9.188 1 93.25 103 ASN A C 1
ATOM 770 O O . ASN A 1 103 ? -6.223 10.484 -10.406 1 93.25 103 ASN A O 1
ATOM 774 N N . ASP A 1 104 ? -5.105 10.359 -8.523 1 92.69 104 ASP A N 1
ATOM 775 C CA . ASP A 1 104 ? -3.803 10.578 -9.148 1 92.69 104 ASP A CA 1
ATOM 776 C C . ASP A 1 104 ? -2.689 9.906 -8.352 1 92.69 104 ASP A C 1
ATOM 778 O O . ASP A 1 104 ? -2.004 10.555 -7.559 1 92.69 104 ASP A O 1
ATOM 782 N N . ARG A 1 105 ? -2.42 8.664 -8.57 1 93.62 105 ARG A N 1
ATOM 783 C CA . ARG A 1 105 ? -1.555 7.809 -7.762 1 93.62 105 ARG A CA 1
ATOM 784 C C . ARG A 1 105 ? -0.097 8.242 -7.879 1 93.62 105 ARG A C 1
ATOM 786 O O . ARG A 1 105 ? 0.761 7.754 -7.137 1 93.62 105 ARG A O 1
ATOM 793 N N . GLY A 1 106 ? 0.279 9.133 -8.703 1 94 106 GLY A N 1
ATOM 794 C CA . GLY A 1 106 ? 1.624 9.664 -8.852 1 94 106 GLY A CA 1
ATOM 795 C C . GLY A 1 106 ? 1.939 10.758 -7.848 1 94 106 GLY A C 1
ATOM 796 O O . GLY A 1 106 ? 3.096 11.164 -7.707 1 94 106 GLY A O 1
ATOM 797 N N . TYR A 1 107 ? 0.932 11.234 -7.141 1 97.56 107 TYR A N 1
ATOM 798 C CA . TYR A 1 107 ? 1.13 12.289 -6.156 1 97.56 107 TYR A CA 1
ATOM 799 C C . TYR A 1 107 ? 0.976 11.75 -4.738 1 97.56 107 TYR A C 1
ATOM 801 O O . TYR A 1 107 ? -0.06 11.172 -4.398 1 97.56 107 TYR A O 1
ATOM 809 N N . ALA A 1 108 ? 2.002 11.93 -3.898 1 98.62 108 ALA A N 1
ATOM 810 C CA . ALA A 1 108 ? 2.043 11.43 -2.525 1 98.62 108 ALA A CA 1
ATOM 811 C C . ALA A 1 108 ? 1.927 12.57 -1.521 1 98.62 108 ALA A C 1
ATOM 813 O O . ALA A 1 108 ? 2.275 13.711 -1.827 1 98.62 108 ALA A O 1
ATOM 814 N N . LEU A 1 109 ? 1.34 12.32 -0.354 1 98.88 109 LEU A N 1
ATOM 815 C CA . LEU A 1 109 ? 1.334 13.242 0.781 1 98.88 109 LEU A CA 1
ATOM 816 C C . LEU A 1 109 ? 2.752 13.492 1.284 1 98.88 109 LEU A C 1
ATOM 818 O O . LEU A 1 109 ? 3.5 12.547 1.542 1 98.88 109 LEU A O 1
ATOM 822 N N . ASP A 1 110 ? 3.123 14.719 1.301 1 98.88 110 ASP A N 1
ATOM 823 C CA . ASP A 1 110 ? 4.5 15.18 1.464 1 98.88 110 ASP A CA 1
ATOM 824 C C . ASP A 1 110 ? 4.598 16.25 2.555 1 98.88 110 ASP A C 1
ATOM 826 O O . ASP A 1 110 ? 3.807 17.188 2.58 1 98.88 110 ASP A O 1
ATOM 830 N N . LEU A 1 111 ? 5.461 16.016 3.529 1 98.94 111 LEU A N 1
ATOM 831 C CA . LEU A 1 111 ? 5.801 17.109 4.434 1 98.94 111 LEU A CA 1
ATOM 832 C C . LEU A 1 111 ? 6.809 18.062 3.789 1 98.94 111 LEU A C 1
ATOM 834 O O . LEU A 1 111 ? 7.957 17.672 3.545 1 98.94 111 LEU A O 1
ATOM 838 N N . TYR A 1 112 ? 6.359 19.297 3.541 1 98.69 112 TYR A N 1
ATOM 839 C CA . TYR A 1 112 ? 7.152 20.234 2.764 1 98.69 112 TYR A CA 1
ATOM 840 C C . TYR A 1 112 ? 8.57 20.344 3.311 1 98.69 112 TYR A C 1
ATOM 842 O O . TYR A 1 112 ? 8.766 20.656 4.484 1 98.69 112 TYR A O 1
ATOM 850 N N . GLY A 1 113 ? 9.562 19.922 2.506 1 97.75 113 GLY A N 1
ATOM 851 C CA . GLY A 1 113 ? 10.961 20.016 2.877 1 97.75 113 GLY A CA 1
ATOM 852 C C . GLY A 1 113 ? 11.352 19.016 3.957 1 97.75 113 GLY A C 1
ATOM 853 O O . GLY A 1 113 ? 12.523 18.922 4.324 1 97.75 113 GLY A O 1
ATOM 854 N N . GLY A 1 114 ? 10.461 18.312 4.438 1 98.5 114 GLY A N 1
ATOM 855 C CA . GLY A 1 114 ? 10.734 17.422 5.555 1 98.5 114 GLY A CA 1
ATOM 856 C C . GLY A 1 114 ? 11.102 18.156 6.828 1 98.5 114 GLY A C 1
ATOM 857 O O . GLY A 1 114 ? 11.836 17.625 7.668 1 98.5 114 GLY A O 1
ATOM 858 N N . GLU A 1 115 ? 10.617 19.359 6.938 1 98.56 115 GLU A N 1
ATOM 859 C CA . GLU A 1 115 ? 11 20.234 8.039 1 98.56 115 GLU A CA 1
ATOM 860 C C . GLU A 1 115 ? 10.312 19.812 9.336 1 98.56 115 GLU A C 1
ATOM 862 O O . GLU A 1 115 ? 9.133 19.453 9.328 1 98.56 115 GLU A O 1
ATOM 867 N N . LYS A 1 116 ? 11.023 20 10.406 1 98.31 116 LYS A N 1
ATOM 868 C CA . LYS A 1 116 ? 10.508 19.609 11.711 1 98.31 116 LYS A CA 1
ATOM 869 C C . LYS A 1 116 ? 9.742 20.766 12.367 1 98.31 116 LYS A C 1
ATOM 871 O O . LYS A 1 116 ? 9.039 20.562 13.359 1 98.31 116 LYS A O 1
ATOM 876 N N . ALA A 1 117 ? 9.992 21.984 11.828 1 98.69 117 ALA A N 1
ATOM 877 C CA . ALA A 1 117 ? 9.32 23.141 12.406 1 98.69 117 ALA A CA 1
ATOM 878 C C . ALA A 1 117 ? 7.809 22.922 12.445 1 98.69 117 ALA A C 1
ATOM 880 O O . ALA A 1 117 ? 7.219 22.438 11.484 1 98.69 117 ALA A O 1
ATOM 881 N N . ASN A 1 118 ? 7.215 23.234 13.594 1 98.62 118 ASN A N 1
ATOM 882 C CA . ASN A 1 118 ? 5.754 23.234 13.648 1 98.62 118 ASN A CA 1
ATOM 883 C C . ASN A 1 118 ? 5.141 24.062 12.531 1 98.62 118 ASN A C 1
ATOM 885 O O . ASN A 1 118 ? 5.727 25.062 12.109 1 98.62 118 ASN A O 1
ATOM 889 N N . VAL A 1 119 ? 3.982 23.609 12.039 1 98.44 119 VAL A N 1
ATOM 890 C CA . VAL A 1 119 ? 3.146 24.281 11.047 1 98.44 119 VAL A CA 1
ATOM 891 C C . VAL A 1 119 ? 3.748 24.125 9.656 1 98.44 119 VAL A C 1
ATOM 893 O O . VAL A 1 119 ? 3.299 24.75 8.695 1 98.44 119 VAL A O 1
ATOM 896 N N . THR A 1 120 ? 4.793 23.266 9.547 1 98.81 120 THR A N 1
ATOM 897 C CA . THR A 1 120 ? 5.262 22.938 8.203 1 98.81 120 THR A CA 1
ATOM 898 C C . THR A 1 120 ? 4.121 22.375 7.359 1 98.81 120 THR A C 1
ATOM 900 O O . THR A 1 120 ? 3.451 21.422 7.77 1 98.81 120 THR A O 1
ATOM 903 N N . PRO A 1 121 ? 3.863 22.969 6.203 1 98.81 121 PRO A N 1
ATOM 904 C CA . PRO A 1 121 ? 2.723 22.5 5.41 1 98.81 121 PRO A CA 1
ATOM 905 C C . PRO A 1 121 ? 2.879 21.062 4.934 1 98.81 121 PRO A C 1
ATOM 907 O O . PRO A 1 121 ? 3.99 20.625 4.621 1 98.81 121 PRO A O 1
ATOM 910 N N . VAL A 1 122 ? 1.819 20.359 4.957 1 98.94 122 VAL A N 1
ATOM 911 C CA . VAL A 1 122 ? 1.711 19.094 4.242 1 98.94 122 VAL A CA 1
ATOM 912 C C . VAL A 1 122 ? 1.109 19.344 2.859 1 98.94 122 VAL A C 1
ATOM 914 O O . VAL A 1 122 ? 0.134 20.078 2.719 1 98.94 122 VAL A O 1
ATOM 917 N N . ILE A 1 123 ? 1.742 18.797 1.825 1 98.88 123 ILE A N 1
ATOM 918 C CA . ILE A 1 123 ? 1.334 19.047 0.446 1 98.88 123 ILE A CA 1
ATOM 919 C C . ILE A 1 123 ? 1.252 17.719 -0.306 1 98.88 123 ILE A C 1
ATOM 921 O O . ILE A 1 123 ? 1.612 16.672 0.233 1 98.88 123 ILE A O 1
ATOM 925 N N . PHE A 1 124 ? 0.642 17.75 -1.459 1 98.75 124 PHE A N 1
ATOM 926 C CA . PHE A 1 124 ? 0.806 16.672 -2.414 1 98.75 124 PHE A CA 1
ATOM 927 C C . PHE A 1 124 ? 1.938 16.969 -3.389 1 98.75 124 PHE A C 1
ATOM 929 O O . PHE A 1 124 ? 2.094 18.109 -3.836 1 98.75 124 PHE A O 1
ATOM 936 N N . TYR A 1 125 ? 2.734 16.031 -3.664 1 98.69 125 TYR A N 1
ATOM 937 C CA . TYR A 1 125 ? 3.879 16.141 -4.559 1 98.69 125 TYR A CA 1
ATOM 938 C C . TYR A 1 125 ? 4.133 14.836 -5.293 1 98.69 125 TYR A C 1
ATOM 940 O O . TYR A 1 125 ? 3.707 13.766 -4.84 1 98.69 125 TYR A O 1
ATOM 948 N N . THR A 1 126 ? 4.75 14.969 -6.477 1 97.88 126 THR A N 1
ATOM 949 C CA . THR A 1 126 ? 5.125 13.766 -7.207 1 97.88 126 THR A CA 1
ATOM 950 C C . THR A 1 126 ? 5.797 12.758 -6.277 1 97.88 126 THR A C 1
ATOM 952 O O . THR A 1 126 ? 6.68 13.117 -5.5 1 97.88 126 THR A O 1
ATOM 955 N N . SER A 1 127 ? 5.328 11.516 -6.348 1 96.75 127 SER A N 1
ATOM 956 C CA . SER A 1 127 ? 5.852 10.461 -5.484 1 96.75 127 SER A CA 1
ATOM 957 C C . SER A 1 127 ? 7.312 10.156 -5.809 1 96.75 127 SER A C 1
ATOM 959 O O . SER A 1 127 ? 7.629 9.742 -6.926 1 96.75 127 SER A O 1
ATOM 961 N N . GLN A 1 128 ? 8.203 10.367 -4.879 1 95.44 128 GLN A N 1
ATOM 962 C CA . GLN A 1 128 ? 9.633 10.102 -5.008 1 95.44 128 GLN A CA 1
ATOM 963 C C . GLN A 1 128 ? 10.117 9.148 -3.92 1 95.44 128 GLN A C 1
ATOM 965 O O . GLN A 1 128 ? 11.281 8.75 -3.912 1 95.44 128 GLN A O 1
ATOM 970 N N . ALA A 1 129 ? 9.266 8.844 -2.996 1 94.38 129 ALA A N 1
ATOM 971 C CA . ALA A 1 129 ? 9.508 7.895 -1.91 1 94.38 129 ALA A CA 1
ATOM 972 C C . ALA A 1 129 ? 10.609 8.398 -0.979 1 94.38 129 ALA A C 1
ATOM 974 O O . ALA A 1 129 ? 11.383 7.602 -0.436 1 94.38 129 ALA A O 1
ATOM 975 N N . ASN A 1 130 ? 10.836 9.766 -0.952 1 97.31 130 ASN A N 1
ATOM 976 C CA . ASN A 1 130 ? 11.688 10.336 0.088 1 97.31 130 ASN A CA 1
ATOM 977 C C . ASN A 1 130 ? 11.039 10.211 1.467 1 97.31 130 ASN A C 1
ATOM 979 O O . ASN A 1 130 ? 9.82 10.078 1.577 1 97.31 130 ASN A O 1
ATOM 983 N N . ASN A 1 131 ? 11.875 10.219 2.52 1 98.06 131 ASN A N 1
ATOM 984 C CA . ASN A 1 131 ? 11.383 9.984 3.871 1 98.06 131 ASN A CA 1
ATOM 985 C C . ASN A 1 131 ? 10.336 11.016 4.277 1 98.06 131 ASN A C 1
ATOM 987 O O . ASN A 1 131 ? 9.477 10.742 5.121 1 98.06 131 ASN A O 1
ATOM 991 N N . ASN A 1 132 ? 10.391 12.234 3.658 1 98.75 132 ASN A N 1
ATOM 992 C CA . ASN A 1 132 ? 9.375 13.234 3.979 1 98.75 132 ASN A CA 1
ATOM 993 C C . ASN A 1 132 ? 8.031 12.898 3.342 1 98.75 132 ASN A C 1
ATOM 995 O O . ASN A 1 132 ? 7.02 13.539 3.635 1 98.75 132 ASN A O 1
ATOM 999 N N . GLN A 1 133 ? 7.949 11.883 2.48 1 98.69 133 GLN A N 1
ATOM 1000 C CA . GLN A 1 133 ? 6.711 11.398 1.878 1 98.69 133 GLN A CA 1
ATOM 1001 C C . GLN A 1 133 ? 6.281 10.078 2.498 1 98.69 133 GLN A C 1
ATOM 1003 O O . GLN A 1 133 ? 5.41 9.391 1.963 1 98.69 133 GLN A O 1
ATOM 1008 N N . LYS A 1 134 ? 6.914 9.609 3.533 1 98.25 134 LYS A N 1
ATOM 1009 C CA . LYS A 1 134 ? 6.602 8.359 4.223 1 98.25 134 LYS A CA 1
ATOM 1010 C C . LYS A 1 134 ? 6.098 8.633 5.637 1 98.25 134 LYS A C 1
ATOM 1012 O O . LYS A 1 134 ? 6.559 9.562 6.305 1 98.25 134 LYS A O 1
ATOM 1017 N N . TRP A 1 135 ? 5.184 7.824 6.043 1 98.44 135 TRP A N 1
ATOM 1018 C CA . TRP A 1 135 ? 4.438 8.062 7.273 1 98.44 135 TRP A CA 1
ATOM 1019 C C . TRP A 1 135 ? 4.281 6.77 8.07 1 98.44 135 TRP A C 1
ATOM 1021 O O . TRP A 1 135 ? 3.963 5.719 7.508 1 98.44 135 TRP A O 1
ATOM 1031 N N . TYR A 1 136 ? 4.539 6.848 9.375 1 97.44 136 TYR A N 1
ATOM 1032 C CA . TYR A 1 136 ? 4.184 5.781 10.305 1 97.44 136 TYR A CA 1
ATOM 1033 C C . TYR A 1 136 ? 2.752 5.941 10.797 1 97.44 136 TYR A C 1
ATOM 1035 O O . TYR A 1 136 ? 2.314 7.055 11.102 1 97.44 136 TYR A O 1
ATOM 1043 N N . PHE A 1 137 ? 2.006 4.879 10.773 1 97 137 PHE A N 1
ATOM 1044 C CA . PHE A 1 137 ? 0.697 4.828 11.414 1 97 137 PHE A CA 1
ATOM 1045 C C . PHE A 1 137 ? 0.799 4.242 12.82 1 97 137 PHE A C 1
ATOM 1047 O O . PHE A 1 137 ? 1.056 3.045 12.977 1 97 137 PHE A O 1
ATOM 1054 N N . GLU A 1 138 ? 0.645 5.086 13.797 1 96.69 138 GLU A N 1
ATOM 1055 C CA . GLU A 1 138 ? 0.676 4.652 15.188 1 96.69 138 GLU A CA 1
ATOM 1056 C C . GLU A 1 138 ? -0.733 4.551 15.766 1 96.69 138 GLU A C 1
ATOM 1058 O O . GLU A 1 138 ? -1.422 5.562 15.914 1 96.69 138 GLU A O 1
ATOM 1063 N N . LYS A 1 139 ? -1.147 3.348 16.156 1 95.62 139 LYS A N 1
ATOM 1064 C CA . LYS A 1 139 ? -2.496 3.17 16.688 1 95.62 139 LYS A CA 1
ATOM 1065 C C . LYS A 1 139 ? -2.74 4.082 17.875 1 95.62 139 LYS A C 1
ATOM 1067 O O . LYS A 1 139 ? -1.876 4.223 18.75 1 95.62 139 LYS A O 1
ATOM 1072 N N . ALA A 1 140 ? -3.855 4.73 17.734 1 94.44 140 ALA A N 1
ATOM 1073 C CA . ALA A 1 140 ? -4.242 5.633 18.812 1 94.44 140 ALA A CA 1
ATOM 1074 C C . ALA A 1 140 ? -5.449 5.094 19.578 1 94.44 140 ALA A C 1
ATOM 1076 O O . ALA A 1 140 ? -6.336 4.469 18.984 1 94.44 140 ALA A O 1
ATOM 1077 N N . ALA A 1 141 ? -5.367 4.918 21 1 73.75 141 ALA A N 1
ATOM 1078 C CA . ALA A 1 141 ? -6.438 4.473 21.891 1 73.75 141 ALA A CA 1
ATOM 1079 C C . ALA A 1 141 ? -7.602 5.465 21.875 1 73.75 141 ALA A C 1
ATOM 1081 O O . ALA A 1 141 ? -7.41 6.652 21.609 1 73.75 141 ALA A O 1
ATOM 1082 N N . MET B 1 1 ? 2.828 -1.167 12.289 1 59.75 1 MET B N 1
ATOM 1083 C CA . MET B 1 1 ? 3.748 -2.133 11.695 1 59.75 1 MET B CA 1
ATOM 1084 C C . MET B 1 1 ? 3.697 -2.07 10.172 1 59.75 1 MET B C 1
ATOM 1086 O O . MET B 1 1 ? 2.674 -1.698 9.594 1 59.75 1 MET B O 1
ATOM 1090 N N . SER B 1 2 ? 4.828 -1.985 9.367 1 79 2 SER B N 1
ATOM 1091 C CA . SER B 1 2 ? 4.98 -1.908 7.918 1 79 2 SER B CA 1
ATOM 1092 C C . SER B 1 2 ? 5.398 -3.252 7.332 1 79 2 SER B C 1
ATOM 1094 O O . SER B 1 2 ? 5.691 -4.191 8.07 1 79 2 SER B O 1
ATOM 1096 N N . LEU B 1 3 ? 5.027 -3.494 6.16 1 88.06 3 LEU B N 1
ATOM 1097 C CA . LEU B 1 3 ? 5.559 -4.633 5.418 1 88.06 3 LEU B CA 1
ATOM 1098 C C . LEU B 1 3 ? 7.055 -4.465 5.164 1 88.06 3 LEU B C 1
ATOM 1100 O O . LEU B 1 3 ? 7.469 -3.541 4.461 1 88.06 3 LEU B O 1
ATOM 1104 N N . GLU B 1 4 ? 7.895 -5.34 5.824 1 91.44 4 GLU B N 1
ATOM 1105 C CA . GLU B 1 4 ? 9.352 -5.254 5.746 1 91.44 4 GLU B CA 1
ATOM 1106 C C . GLU B 1 4 ? 9.906 -6.246 4.73 1 91.44 4 GLU B C 1
ATOM 1108 O O . GLU B 1 4 ? 9.281 -7.266 4.441 1 91.44 4 GLU B O 1
ATOM 1113 N N . PRO B 1 5 ? 11.117 -5.922 4.176 1 95 5 PRO B N 1
ATOM 1114 C CA . PRO B 1 5 ? 11.773 -6.934 3.35 1 95 5 PRO B CA 1
ATOM 1115 C C . PRO B 1 5 ? 11.961 -8.266 4.082 1 95 5 PRO B C 1
ATOM 1117 O O . PRO B 1 5 ? 12.141 -8.281 5.301 1 95 5 PRO B O 1
ATOM 1120 N N . GLY B 1 6 ? 11.875 -9.336 3.422 1 97.12 6 GLY B N 1
ATOM 1121 C CA . GLY B 1 6 ? 11.969 -10.664 3.998 1 97.12 6 GLY B CA 1
ATOM 1122 C C . GLY B 1 6 ? 11.406 -11.75 3.098 1 97.12 6 GLY B C 1
ATOM 1123 O O . GLY B 1 6 ? 11.07 -11.484 1.938 1 97.12 6 GLY B O 1
ATOM 1124 N N . THR B 1 7 ? 11.43 -13 3.59 1 98.44 7 THR B N 1
ATOM 1125 C CA . THR B 1 7 ? 10.891 -14.141 2.857 1 98.44 7 THR B CA 1
ATOM 1126 C C . THR B 1 7 ? 9.477 -14.469 3.336 1 98.44 7 THR B C 1
ATOM 1128 O O . THR B 1 7 ? 9.234 -14.562 4.539 1 98.44 7 THR B O 1
ATOM 1131 N N . TYR B 1 8 ? 8.578 -14.617 2.377 1 98.25 8 TYR B N 1
ATOM 1132 C CA . TYR B 1 8 ? 7.168 -14.805 2.715 1 98.25 8 TYR B CA 1
ATOM 1133 C C . TYR B 1 8 ? 6.562 -15.945 1.908 1 98.25 8 TYR B C 1
ATOM 1135 O O . TYR B 1 8 ? 6.969 -16.188 0.77 1 98.25 8 TYR B O 1
ATOM 1143 N N . LYS B 1 9 ? 5.598 -16.609 2.52 1 98.69 9 LYS B N 1
ATOM 1144 C CA . LYS B 1 9 ? 4.535 -17.266 1.771 1 98.69 9 LYS B CA 1
ATOM 1145 C C . LYS B 1 9 ? 3.369 -16.312 1.513 1 98.69 9 LYS B C 1
ATOM 1147 O O . LYS B 1 9 ? 2.934 -15.602 2.416 1 98.69 9 LYS B O 1
ATOM 1152 N N . ILE B 1 10 ? 2.906 -16.266 0.337 1 98.56 10 ILE B N 1
ATOM 1153 C CA . ILE B 1 10 ? 1.882 -15.305 -0.07 1 98.56 10 ILE B CA 1
ATOM 1154 C C . ILE B 1 10 ? 0.579 -16.047 -0.37 1 98.56 10 ILE B C 1
ATOM 1156 O O . ILE B 1 10 ? 0.494 -16.797 -1.344 1 98.56 10 ILE B O 1
ATOM 1160 N N . LYS B 1 11 ? -0.411 -15.852 0.446 1 98.75 11 LYS B N 1
ATOM 1161 C CA . LYS B 1 11 ? -1.648 -16.625 0.469 1 98.75 11 LYS B CA 1
ATOM 1162 C C . LYS B 1 11 ? -2.82 -15.805 -0.06 1 98.75 11 LYS B C 1
ATOM 1164 O O . LYS B 1 11 ? -3.047 -14.672 0.385 1 98.75 11 LYS B O 1
ATOM 1169 N N . ASN B 1 12 ? -3.486 -16.375 -1.052 1 98.81 12 ASN B N 1
ATOM 1170 C CA . ASN B 1 12 ? -4.664 -15.68 -1.572 1 98.81 12 ASN B CA 1
ATOM 1171 C C . ASN B 1 12 ? -5.777 -15.609 -0.532 1 98.81 12 ASN B C 1
ATOM 1173 O O . ASN B 1 12 ? -6.137 -16.625 0.069 1 98.81 12 ASN B O 1
ATOM 1177 N N . VAL B 1 13 ? -6.352 -14.523 -0.359 1 98.12 13 VAL B N 1
ATOM 1178 C CA . VAL B 1 13 ? -7.336 -14.266 0.688 1 98.12 13 VAL B CA 1
ATOM 1179 C C . VAL B 1 13 ? -8.602 -15.078 0.415 1 98.12 13 VAL B C 1
ATOM 1181 O O . VAL B 1 13 ? -9.219 -15.609 1.342 1 98.12 13 VAL B O 1
ATOM 1184 N N . ARG B 1 14 ? -8.953 -15.133 -0.92 1 98.56 14 ARG B N 1
ATOM 1185 C CA . ARG B 1 14 ? -10.195 -15.805 -1.27 1 98.56 14 ARG B CA 1
ATOM 1186 C C . ARG B 1 14 ? -10.062 -17.312 -1.115 1 98.56 14 ARG B C 1
ATOM 1188 O O . ARG B 1 14 ? -10.875 -17.953 -0.437 1 98.56 14 ARG B O 1
ATOM 1195 N N . SER B 1 15 ? -9.086 -17.922 -1.717 1 98.75 15 SER B N 1
ATOM 1196 C CA . SER B 1 15 ? -9 -19.375 -1.892 1 98.75 15 SER B CA 1
ATOM 1197 C C . SER B 1 15 ? -8.219 -20.016 -0.754 1 98.75 15 SER B C 1
ATOM 1199 O O . SER B 1 15 ? -8.352 -21.219 -0.505 1 98.75 15 SER B O 1
ATOM 1201 N N . GLY B 1 16 ? -7.266 -19.266 -0.122 1 98.69 16 GLY B N 1
ATOM 1202 C CA . GLY B 1 16 ? -6.359 -19.844 0.86 1 98.69 16 GLY B CA 1
ATOM 1203 C C . GLY B 1 16 ? -5.184 -20.562 0.236 1 98.69 16 GLY B C 1
ATOM 1204 O O . GLY B 1 16 ? -4.355 -21.141 0.945 1 98.69 16 GLY B O 1
ATOM 1205 N N . THR B 1 17 ? -5.121 -20.562 -1.105 1 98.88 17 THR B N 1
ATOM 1206 C CA . THR B 1 17 ? -3.977 -21.156 -1.78 1 98.88 17 THR B CA 1
ATOM 1207 C C . THR B 1 17 ? -2.805 -20.188 -1.825 1 98.88 17 THR B C 1
ATOM 1209 O O . THR B 1 17 ? -2.963 -19 -1.512 1 98.88 17 THR B O 1
ATOM 1212 N N . PHE B 1 18 ? -1.636 -20.719 -2.168 1 98.88 18 PHE B N 1
ATOM 1213 C CA . PHE B 1 18 ? -0.403 -19.953 -2.092 1 98.88 18 PHE B CA 1
ATOM 1214 C C . PHE B 1 18 ? 0.158 -19.688 -3.484 1 98.88 18 PHE B C 1
ATOM 1216 O O . PHE B 1 18 ? -0.022 -20.5 -4.395 1 98.88 18 PHE B O 1
ATOM 1223 N N . LEU B 1 19 ? 0.766 -18.547 -3.686 1 98.88 19 LEU B N 1
ATOM 1224 C CA . LEU B 1 19 ? 1.534 -18.266 -4.891 1 98.88 19 LEU B CA 1
ATOM 1225 C C . LEU B 1 19 ? 2.668 -19.266 -5.07 1 98.88 19 LEU B C 1
ATOM 1227 O O . LEU B 1 19 ? 3.559 -19.359 -4.219 1 98.88 19 LEU B O 1
ATOM 1231 N N . ASP B 1 20 ? 2.59 -19.938 -6.07 1 98.88 20 ASP B N 1
ATOM 1232 C CA . ASP B 1 20 ? 3.455 -21.094 -6.324 1 98.88 20 ASP B CA 1
ATOM 1233 C C . ASP B 1 20 ? 4.125 -20.984 -7.691 1 98.88 20 ASP B C 1
ATOM 1235 O O . ASP B 1 20 ? 3.459 -20.734 -8.703 1 98.88 20 ASP B O 1
ATOM 1239 N N . LEU B 1 21 ? 5.441 -21.031 -7.688 1 98.94 21 LEU B N 1
ATOM 1240 C CA . LEU B 1 21 ? 6.156 -21.172 -8.953 1 98.94 21 LEU B CA 1
ATOM 1241 C C . LEU B 1 21 ? 6.184 -22.641 -9.383 1 98.94 21 LEU B C 1
ATOM 1243 O O . LEU B 1 21 ? 6.801 -23.484 -8.727 1 98.94 21 LEU B O 1
ATOM 1247 N N . TRP B 1 22 ? 5.586 -22.922 -10.531 1 98.56 22 TRP B N 1
ATOM 1248 C CA . TRP B 1 22 ? 5.383 -24.312 -10.961 1 98.56 22 TRP B CA 1
ATOM 1249 C C . TRP B 1 22 ? 6.699 -25.078 -10.953 1 98.56 22 TRP B C 1
ATOM 1251 O O . TRP B 1 22 ? 7.652 -24.703 -11.641 1 98.56 22 TRP B O 1
ATOM 1261 N N . GLY B 1 23 ? 6.734 -26.094 -10.094 1 97.69 23 GLY B N 1
ATOM 1262 C CA . GLY B 1 23 ? 7.914 -26.938 -10 1 97.69 23 GLY B CA 1
ATOM 1263 C C . GLY B 1 23 ? 9.125 -26.219 -9.445 1 97.69 23 GLY B C 1
ATOM 1264 O O . GLY B 1 23 ? 10.203 -26.812 -9.32 1 97.69 23 GLY B O 1
ATOM 1265 N N . GLY B 1 24 ? 9.031 -25 -9.227 1 98.38 24 GLY B N 1
ATOM 1266 C CA . GLY B 1 24 ? 10.164 -24.203 -8.789 1 98.38 24 GLY B CA 1
ATOM 1267 C C . GLY B 1 24 ? 11.195 -23.984 -9.883 1 98.38 24 GLY B C 1
ATOM 1268 O O . GLY B 1 24 ? 12.375 -23.781 -9.594 1 98.38 24 GLY B O 1
ATOM 1269 N N . SER B 1 25 ? 10.742 -24.062 -11.094 1 98.62 25 SER B N 1
ATOM 1270 C CA . SER B 1 25 ? 11.648 -23.953 -12.234 1 98.62 25 SER B CA 1
ATOM 1271 C C . SER B 1 25 ? 12.188 -22.531 -12.375 1 98.62 25 SER B C 1
ATOM 1273 O O . SER B 1 25 ? 11.422 -21.562 -12.312 1 98.62 25 SER B O 1
ATOM 1275 N N . PRO B 1 26 ? 13.469 -22.406 -12.562 1 98 26 PRO B N 1
ATOM 1276 C CA . PRO B 1 26 ? 14.062 -21.078 -12.766 1 98 26 PRO B CA 1
ATOM 1277 C C . PRO B 1 26 ? 13.812 -20.531 -14.172 1 98 26 PRO B C 1
ATOM 1279 O O . PRO B 1 26 ? 14.172 -19.391 -14.461 1 98 26 PRO B O 1
ATOM 1282 N N . ASP B 1 27 ? 13.141 -21.297 -15.016 1 98.5 27 ASP B N 1
ATOM 1283 C CA . ASP B 1 27 ? 13.016 -20.938 -16.422 1 98.5 27 ASP B CA 1
ATOM 1284 C C . ASP B 1 27 ? 12.102 -19.734 -16.609 1 98.5 27 ASP B C 1
ATOM 1286 O O . ASP B 1 27 ? 11.086 -19.609 -15.922 1 98.5 27 ASP B O 1
ATOM 1290 N N . GLU B 1 28 ? 12.469 -18.922 -17.609 1 98.38 28 GLU B N 1
ATOM 1291 C CA . GLU B 1 28 ? 11.594 -17.812 -18 1 98.38 28 GLU B CA 1
ATOM 1292 C C . GLU B 1 28 ? 10.211 -18.328 -18.406 1 98.38 28 GLU B C 1
ATOM 1294 O O . GLU B 1 28 ? 10.102 -19.312 -19.125 1 98.38 28 GLU B O 1
ATOM 1299 N N . GLY B 1 29 ? 9.25 -17.641 -17.922 1 98.69 29 GLY B N 1
ATOM 1300 C CA . GLY B 1 29 ? 7.906 -17.969 -18.375 1 98.69 29 GLY B CA 1
ATOM 1301 C C . GLY B 1 29 ? 7.258 -19.062 -17.547 1 98.69 29 GLY B C 1
ATOM 1302 O O . GLY B 1 29 ? 6.102 -19.422 -17.781 1 98.69 29 GLY B O 1
ATOM 1303 N N . THR B 1 30 ? 8 -19.641 -16.562 1 98.88 30 THR B N 1
ATOM 1304 C CA . THR B 1 30 ? 7.402 -20.656 -15.695 1 98.88 30 THR B CA 1
ATOM 1305 C C . THR B 1 30 ? 6.133 -20.125 -15.039 1 98.88 30 THR B C 1
ATOM 1307 O O . THR B 1 30 ? 6.133 -19.031 -14.477 1 98.88 30 THR B O 1
ATOM 1310 N N . PRO B 1 31 ? 5.035 -20.844 -15.125 1 98.81 31 PRO B N 1
ATOM 1311 C CA . PRO B 1 31 ? 3.766 -20.359 -14.586 1 98.81 31 PRO B CA 1
ATOM 1312 C C . PRO B 1 31 ? 3.811 -20.125 -13.078 1 98.81 31 PRO B C 1
ATOM 1314 O O . PRO B 1 31 ? 4.434 -20.906 -12.352 1 98.81 31 PRO B O 1
ATOM 1317 N N . ILE B 1 32 ? 3.285 -19.062 -12.656 1 98.94 32 ILE B N 1
ATOM 1318 C CA . ILE B 1 32 ? 2.928 -18.844 -11.258 1 98.94 32 ILE B CA 1
ATOM 1319 C C . ILE B 1 32 ? 1.447 -19.141 -11.047 1 98.94 32 ILE B C 1
ATOM 1321 O O . ILE B 1 32 ? 0.6 -18.703 -11.828 1 98.94 32 ILE B O 1
ATOM 1325 N N . GLN B 1 33 ? 1.136 -19.906 -10.047 1 98.94 33 GLN B N 1
ATOM 1326 C CA . GLN B 1 33 ? -0.199 -20.469 -9.883 1 98.94 33 GLN B CA 1
ATOM 1327 C C . GLN B 1 33 ? -0.573 -20.578 -8.406 1 98.94 33 GLN B C 1
ATOM 1329 O O . GLN B 1 33 ? 0.289 -20.469 -7.531 1 98.94 33 GLN B O 1
ATOM 1334 N N . GLY B 1 34 ? -1.898 -20.656 -8.195 1 98.88 34 GLY B N 1
ATOM 1335 C CA . GLY B 1 34 ? -2.352 -21 -6.859 1 98.88 34 GLY B CA 1
ATOM 1336 C C . GLY B 1 34 ? -2.211 -22.484 -6.555 1 98.88 34 GLY B C 1
ATOM 1337 O O . GLY B 1 34 ? -2.496 -23.328 -7.406 1 98.88 34 GLY B O 1
ATOM 1338 N N . TYR B 1 35 ? -1.689 -22.812 -5.441 1 98.88 35 TYR B N 1
ATOM 1339 C CA . TYR B 1 35 ? -1.495 -24.203 -5.027 1 98.88 35 TYR B CA 1
ATOM 1340 C C . TYR B 1 35 ? -1.699 -24.344 -3.523 1 98.88 35 TYR B C 1
ATOM 1342 O O . TYR B 1 35 ? -1.384 -23.438 -2.754 1 98.88 35 TYR B O 1
ATOM 1350 N N . GLU B 1 36 ? -2.258 -25.453 -3.148 1 98.69 36 GLU B N 1
ATOM 1351 C CA . GLU B 1 36 ? -2.363 -25.688 -1.713 1 98.69 36 GLU B CA 1
ATOM 1352 C C . GLU B 1 36 ? -1.008 -25.531 -1.027 1 98.69 36 GLU B C 1
ATOM 1354 O O . GLU B 1 36 ? 0.034 -25.562 -1.686 1 98.69 36 GLU B O 1
ATOM 1359 N N . GLU B 1 37 ? -1.023 -25.312 0.244 1 98 37 GLU B N 1
ATOM 1360 C CA . GLU B 1 37 ? 0.228 -25.125 0.974 1 98 37 GLU B CA 1
ATOM 1361 C C . GLU B 1 37 ? 1.135 -26.344 0.825 1 98 37 GLU B C 1
ATOM 1363 O O . GLU B 1 37 ? 0.689 -27.484 1 1 98 37 GLU B O 1
ATOM 1368 N N . GLN B 1 38 ? 2.252 -26.062 0.419 1 95.94 38 GLN B N 1
ATOM 1369 C CA . GLN B 1 38 ? 3.338 -27.031 0.406 1 95.94 38 GLN B CA 1
ATOM 1370 C C . GLN B 1 38 ? 4.562 -26.5 1.151 1 95.94 38 GLN B C 1
ATOM 1372 O O . GLN B 1 38 ? 4.641 -25.312 1.462 1 95.94 38 GLN B O 1
ATOM 1377 N N . SER B 1 39 ? 5.5 -27.359 1.558 1 90.06 39 SER B N 1
ATOM 1378 C CA . SER B 1 39 ? 6.672 -26.953 2.334 1 90.06 39 SER B CA 1
ATOM 1379 C C . SER B 1 39 ? 7.82 -26.531 1.424 1 90.06 39 SER B C 1
ATOM 1381 O O . SER B 1 39 ? 8.867 -26.078 1.901 1 90.06 39 SER B O 1
ATOM 1383 N N . GLY B 1 40 ? 7.633 -26.672 0.188 1 95.44 40 GLY B N 1
ATOM 1384 C CA . GLY B 1 40 ? 8.703 -26.391 -0.751 1 95.44 40 GLY B CA 1
ATOM 1385 C C . GLY B 1 40 ? 9.039 -24.922 -0.852 1 95.44 40 GLY B C 1
ATOM 1386 O O . GLY B 1 40 ? 8.18 -24.062 -0.612 1 95.44 40 GLY B O 1
ATOM 1387 N N . ASP B 1 41 ? 10.297 -24.625 -1.219 1 98.38 41 ASP B N 1
ATOM 1388 C CA . ASP B 1 41 ? 10.789 -23.25 -1.35 1 98.38 41 ASP B CA 1
ATOM 1389 C C . ASP B 1 41 ? 10.18 -22.562 -2.566 1 98.38 41 ASP B C 1
ATOM 1391 O O . ASP B 1 41 ? 10.289 -21.344 -2.711 1 98.38 41 ASP B O 1
ATOM 1395 N N . ASN B 1 42 ? 9.484 -23.344 -3.436 1 98.69 42 ASN B N 1
ATOM 1396 C CA . ASN B 1 42 ? 8.859 -22.75 -4.613 1 98.69 42 ASN B CA 1
ATOM 1397 C C . ASN B 1 42 ? 7.613 -21.953 -4.246 1 98.69 42 ASN B C 1
ATOM 1399 O O . ASN B 1 42 ? 7.047 -21.25 -5.086 1 98.69 42 ASN B O 1
ATOM 1403 N N . GLN B 1 43 ? 7.176 -21.969 -2.965 1 98.81 43 GLN B N 1
ATOM 1404 C CA . GLN B 1 43 ? 6.082 -21.141 -2.471 1 98.81 43 GLN B CA 1
ATOM 1405 C C . GLN B 1 43 ? 6.598 -20.031 -1.565 1 98.81 43 GLN B C 1
ATOM 1407 O O . GLN B 1 43 ? 5.82 -19.375 -0.872 1 98.81 43 GLN B O 1
ATOM 1412 N N . LYS B 1 44 ? 7.895 -19.891 -1.499 1 98.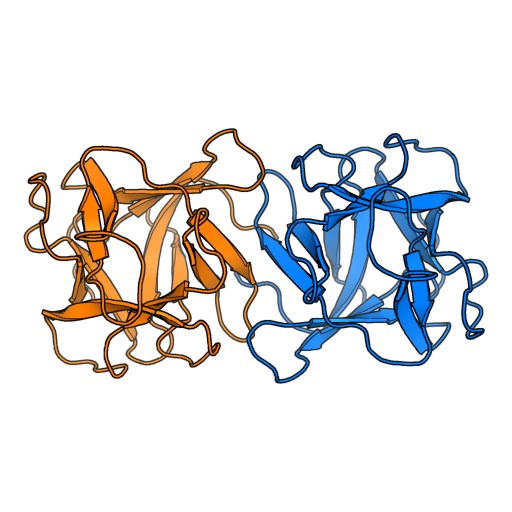88 44 LYS B N 1
ATOM 1413 C CA . LYS B 1 44 ? 8.516 -18.812 -0.737 1 98.88 44 LYS B CA 1
ATOM 1414 C C . LYS B 1 44 ? 9.07 -17.734 -1.663 1 98.88 44 LYS B C 1
ATOM 1416 O O . LYS B 1 44 ? 9.664 -18.031 -2.699 1 98.88 44 LYS B O 1
ATOM 1421 N N . TRP B 1 45 ? 8.812 -16.547 -1.302 1 98.81 45 TRP B N 1
ATOM 1422 C CA . TRP B 1 45 ? 9.133 -15.375 -2.113 1 98.81 45 TRP B CA 1
ATOM 1423 C C . TRP B 1 45 ? 9.922 -14.352 -1.303 1 98.81 45 TRP B C 1
ATOM 1425 O O . TRP B 1 45 ? 9.539 -14.008 -0.182 1 98.81 45 TRP B O 1
ATOM 1435 N N . ILE B 1 46 ? 11 -13.922 -1.825 1 98.69 46 ILE B N 1
ATOM 1436 C CA . ILE B 1 46 ? 11.797 -12.852 -1.232 1 98.69 46 ILE B CA 1
ATOM 1437 C C . ILE B 1 46 ? 11.242 -11.492 -1.649 1 98.69 46 ILE B C 1
ATOM 1439 O O . ILE B 1 46 ? 11.227 -11.164 -2.836 1 98.69 46 ILE B O 1
ATOM 1443 N N . LEU B 1 47 ? 10.734 -10.766 -0.736 1 98.12 47 LEU B N 1
ATOM 1444 C CA . LEU B 1 47 ? 10.273 -9.398 -0.917 1 98.12 47 LEU B CA 1
ATOM 1445 C C . LEU B 1 47 ? 11.398 -8.406 -0.663 1 98.12 47 LEU B C 1
ATOM 1447 O O . LEU B 1 47 ? 12.016 -8.414 0.406 1 98.12 47 LEU B O 1
ATOM 1451 N N . LYS B 1 48 ? 11.703 -7.562 -1.692 1 97.75 48 LYS B N 1
ATOM 1452 C CA . LYS B 1 48 ? 12.789 -6.602 -1.555 1 97.75 48 LYS B CA 1
ATOM 1453 C C . LYS B 1 48 ? 12.414 -5.258 -2.17 1 97.75 48 LYS B C 1
ATOM 1455 O O . LYS B 1 48 ? 11.75 -5.207 -3.203 1 97.75 48 LYS B O 1
ATOM 1460 N N . TRP B 1 49 ? 12.984 -4.246 -1.585 1 96.75 49 TRP B N 1
ATOM 1461 C CA . TRP B 1 49 ? 12.867 -2.916 -2.178 1 96.75 49 TRP B CA 1
ATOM 1462 C C . TRP B 1 49 ? 13.758 -2.791 -3.41 1 96.75 49 TRP B C 1
ATOM 1464 O O . TRP B 1 49 ? 14.891 -3.275 -3.416 1 96.75 49 TRP B O 1
ATOM 1474 N N . THR B 1 50 ? 13.281 -2.121 -4.438 1 96.56 50 THR B N 1
ATOM 1475 C CA . THR B 1 50 ? 14.07 -1.937 -5.648 1 96.56 50 THR B CA 1
ATOM 1476 C C . THR B 1 50 ? 15.047 -0.776 -5.488 1 96.56 50 THR B C 1
ATOM 1478 O O . THR B 1 50 ? 16.047 -0.686 -6.215 1 96.56 50 THR B O 1
ATOM 1481 N N . GLY B 1 51 ? 14.719 0.178 -4.555 1 93.94 51 GLY B N 1
ATOM 1482 C CA . GLY B 1 51 ? 15.438 1.439 -4.461 1 93.94 51 GLY B CA 1
ATOM 1483 C C . GLY B 1 51 ? 14.828 2.537 -5.312 1 93.94 51 GLY B C 1
ATOM 1484 O O . GLY B 1 51 ? 15.273 3.684 -5.273 1 93.94 51 GLY B O 1
ATOM 1485 N N . VAL B 1 52 ? 13.828 2.195 -6.102 1 95.5 52 VAL B N 1
ATOM 1486 C CA . VAL B 1 52 ? 13.117 3.16 -6.934 1 95.5 52 VAL B CA 1
ATOM 1487 C C . VAL B 1 52 ? 11.719 3.395 -6.371 1 95.5 52 VAL B C 1
ATOM 1489 O O . VAL B 1 52 ? 10.859 2.516 -6.445 1 95.5 52 VAL B O 1
ATOM 1492 N N . GLY B 1 53 ? 11.57 4.625 -5.898 1 95.19 53 GLY B N 1
ATOM 1493 C CA . GLY B 1 53 ? 10.281 4.891 -5.289 1 95.19 53 GLY B CA 1
ATOM 1494 C C . GLY B 1 53 ? 9.922 3.904 -4.195 1 95.19 53 GLY B C 1
ATOM 1495 O O . GLY B 1 53 ? 10.766 3.549 -3.371 1 95.19 53 GLY B O 1
ATOM 1496 N N . ASN B 1 54 ? 8.633 3.533 -4.125 1 96.56 54 ASN B N 1
ATOM 1497 C CA . ASN B 1 54 ? 8.141 2.547 -3.168 1 96.56 54 ASN B CA 1
ATOM 1498 C C . ASN B 1 54 ? 7.98 1.173 -3.812 1 96.56 54 ASN B C 1
ATOM 1500 O O . ASN B 1 54 ? 7.164 0.366 -3.365 1 96.56 54 ASN B O 1
ATOM 1504 N N . GLN B 1 55 ? 8.719 0.948 -4.863 1 97.31 55 GLN B N 1
ATOM 1505 C CA . GLN B 1 55 ? 8.609 -0.283 -5.637 1 97.31 55 GLN B CA 1
ATOM 1506 C C . GLN B 1 55 ? 9.328 -1.438 -4.941 1 97.31 55 GLN B C 1
ATOM 1508 O O . GLN B 1 55 ? 10.367 -1.241 -4.312 1 97.31 55 GLN B O 1
ATOM 1513 N N . MET B 1 56 ? 8.766 -2.58 -5.051 1 97.94 56 MET B N 1
ATOM 1514 C CA . MET B 1 56 ? 9.336 -3.82 -4.527 1 97.94 56 MET B CA 1
ATOM 1515 C C . MET B 1 56 ? 9.352 -4.906 -5.602 1 97.94 56 MET B C 1
ATOM 1517 O O . MET B 1 56 ? 8.781 -4.727 -6.68 1 97.94 56 MET B O 1
ATOM 1521 N N . THR B 1 57 ? 10.086 -5.961 -5.359 1 98.62 57 THR B N 1
ATOM 1522 C CA . THR B 1 57 ? 10.086 -7.148 -6.207 1 98.62 57 THR B CA 1
ATOM 1523 C C . THR B 1 57 ? 9.766 -8.398 -5.387 1 98.62 57 THR B C 1
ATOM 1525 O O . THR B 1 57 ? 9.883 -8.383 -4.16 1 98.62 57 THR B O 1
ATOM 1528 N N . LEU B 1 58 ? 9.266 -9.391 -6.055 1 98.81 58 LEU B N 1
ATOM 1529 C CA . LEU B 1 58 ? 9.086 -10.734 -5.504 1 98.81 58 LEU B CA 1
ATOM 1530 C C . LEU B 1 58 ? 9.914 -11.75 -6.273 1 98.81 58 LEU B C 1
ATOM 1532 O O . LEU B 1 58 ? 9.688 -11.984 -7.461 1 98.81 58 LEU B O 1
ATOM 1536 N N . GLN B 1 59 ? 10.891 -12.281 -5.625 1 98.88 59 GLN B N 1
ATOM 1537 C CA . GLN B 1 59 ? 11.758 -13.297 -6.211 1 98.88 59 GLN B CA 1
ATOM 1538 C C . GLN B 1 59 ? 11.5 -14.664 -5.578 1 98.88 59 GLN B C 1
ATOM 1540 O O . GLN B 1 59 ? 11.5 -14.797 -4.355 1 98.88 59 GLN B O 1
ATOM 1545 N N . ASN B 1 60 ? 11.234 -15.625 -6.445 1 98.94 60 ASN B N 1
ATOM 1546 C CA . ASN B 1 60 ? 11.008 -16.969 -5.902 1 98.94 60 ASN B CA 1
ATOM 1547 C C . ASN B 1 60 ? 12.281 -17.531 -5.285 1 98.94 60 ASN B C 1
ATOM 1549 O O . ASN B 1 60 ? 13.352 -17.484 -5.895 1 98.94 60 ASN B O 1
ATOM 1553 N N . LEU B 1 61 ? 12.156 -18.078 -4.121 1 98.75 61 LEU B N 1
ATOM 1554 C CA . LEU B 1 61 ? 13.32 -18.547 -3.379 1 98.75 61 LEU B CA 1
ATOM 1555 C C . LEU B 1 61 ? 13.961 -19.75 -4.082 1 98.75 61 LEU B C 1
ATOM 1557 O O . LEU B 1 61 ? 15.188 -19.844 -4.141 1 98.75 61 LEU B O 1
ATOM 1561 N N . GLN B 1 62 ? 13.117 -20.672 -4.648 1 98.69 62 GLN B N 1
ATOM 1562 C CA . GLN B 1 62 ? 13.664 -21.859 -5.277 1 98.69 62 GLN B CA 1
ATOM 1563 C C . GLN B 1 62 ? 14.188 -21.562 -6.68 1 98.69 62 GLN B C 1
ATOM 1565 O O . GLN B 1 62 ? 15.344 -21.844 -6.984 1 98.69 62 GLN B O 1
ATOM 1570 N N . GLY B 1 63 ? 13.344 -21.031 -7.461 1 98.5 63 GLY B N 1
ATOM 1571 C CA . GLY B 1 63 ? 13.648 -20.859 -8.875 1 98.5 63 GLY B CA 1
ATOM 1572 C C . GLY B 1 63 ? 14.578 -19.688 -9.141 1 98.5 63 GLY B C 1
ATOM 1573 O O . GLY B 1 63 ? 15.234 -19.641 -10.18 1 98.5 63 GLY B O 1
ATOM 1574 N N . GLY B 1 64 ? 14.516 -18.625 -8.219 1 98.62 64 GLY B N 1
ATOM 1575 C CA . GLY B 1 64 ? 15.367 -17.453 -8.391 1 98.62 64 GLY B CA 1
ATOM 1576 C C . GLY B 1 64 ? 14.805 -16.453 -9.375 1 98.62 64 GLY B C 1
ATOM 1577 O O . GLY B 1 64 ? 15.352 -15.352 -9.531 1 98.62 64 GLY B O 1
ATOM 1578 N N . SER B 1 65 ? 13.773 -16.812 -10.109 1 98.81 65 SER B N 1
ATOM 1579 C CA . SER B 1 65 ? 13.117 -15.875 -11.008 1 98.81 65 SER B CA 1
ATOM 1580 C C . SER B 1 65 ? 12.18 -14.945 -10.25 1 98.81 65 SER B C 1
ATOM 1582 O O . SER B 1 65 ? 11.836 -15.203 -9.094 1 98.81 65 SER B O 1
ATOM 1584 N N . TYR B 1 66 ? 11.844 -13.844 -10.906 1 98.88 66 TYR B N 1
ATOM 1585 C CA . TYR B 1 66 ? 10.977 -12.828 -10.305 1 98.88 66 TYR B CA 1
ATOM 1586 C C . TYR B 1 66 ? 9.531 -13.008 -10.773 1 98.88 66 TYR B C 1
ATOM 1588 O O . TYR B 1 66 ? 9.289 -13.477 -11.891 1 98.88 66 TYR B O 1
ATOM 1596 N N . LEU B 1 67 ? 8.57 -12.711 -9.906 1 98.88 67 LEU B N 1
ATOM 1597 C CA . LEU B 1 67 ? 7.184 -12.586 -10.352 1 98.88 67 LEU B CA 1
ATOM 1598 C C . LEU B 1 67 ? 7.055 -11.5 -11.414 1 98.88 67 LEU B C 1
ATOM 1600 O O . LEU B 1 67 ? 7.336 -10.328 -11.156 1 98.88 67 LEU B O 1
ATOM 1604 N N . GLY B 1 68 ? 6.711 -11.852 -12.547 1 98.5 68 GLY B N 1
ATOM 1605 C CA . GLY B 1 68 ? 6.488 -10.961 -13.68 1 98.5 68 GLY B CA 1
ATOM 1606 C C . GLY B 1 68 ? 5.281 -11.352 -14.516 1 98.5 68 GLY B C 1
ATOM 1607 O O . GLY B 1 68 ? 4.348 -11.984 -14.008 1 98.5 68 GLY B O 1
ATOM 1608 N N . ALA B 1 69 ? 5.215 -10.859 -15.727 1 98.31 69 ALA B N 1
ATOM 1609 C CA . ALA B 1 69 ? 4.094 -11.086 -16.641 1 98.31 69 ALA B CA 1
ATOM 1610 C C . ALA B 1 69 ? 4.562 -11.734 -17.93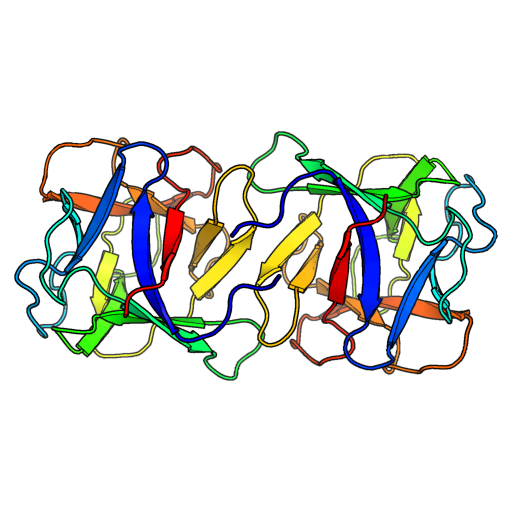8 1 98.31 69 ALA B C 1
ATOM 1612 O O . ALA B 1 69 ? 5.68 -11.484 -18.391 1 98.31 69 ALA B O 1
ATOM 1613 N N . ALA B 1 70 ? 3.719 -12.586 -18.516 1 97.25 70 ALA B N 1
ATOM 1614 C CA . ALA B 1 70 ? 4.02 -13.297 -19.75 1 97.25 70 ALA B CA 1
ATOM 1615 C C . ALA B 1 70 ? 4.074 -12.336 -20.938 1 97.25 70 ALA B C 1
ATOM 1617 O O . ALA B 1 70 ? 4.488 -12.711 -22.031 1 97.25 70 ALA B O 1
ATOM 1618 N N . GLY B 1 71 ? 3.758 -11.086 -20.781 1 95.12 71 GLY B N 1
ATOM 1619 C CA . GLY B 1 71 ? 3.717 -10.047 -21.797 1 95.12 71 GLY B CA 1
ATOM 1620 C C . GLY B 1 71 ? 3.318 -8.688 -21.234 1 95.12 71 GLY B C 1
ATOM 1621 O O . GLY B 1 71 ? 3.506 -8.422 -20.047 1 95.12 71 GLY B O 1
ATOM 1622 N N . SER B 1 72 ? 2.885 -7.836 -22.125 1 95.81 72 SER B N 1
ATOM 1623 C CA . SER B 1 72 ? 2.373 -6.547 -21.672 1 95.81 72 SER B CA 1
ATOM 1624 C C . SER B 1 72 ? 1.209 -6.723 -20.703 1 95.81 72 SER B C 1
ATOM 1626 O O . SER B 1 72 ? 0.343 -7.574 -20.906 1 95.81 72 SER B O 1
ATOM 1628 N N . ILE B 1 73 ? 1.224 -5.938 -19.672 1 95.94 73 ILE B N 1
ATOM 1629 C CA . ILE B 1 73 ? 0.233 -6.09 -18.609 1 95.94 73 ILE B CA 1
ATOM 1630 C C . ILE B 1 73 ? -1.135 -5.633 -19.109 1 95.94 73 ILE B C 1
ATOM 1632 O O . ILE B 1 73 ? -1.309 -4.469 -19.484 1 95.94 73 ILE B O 1
ATOM 1636 N N . GLU B 1 74 ? -2.055 -6.477 -19.234 1 96.25 74 GLU B N 1
ATOM 1637 C CA . GLU B 1 74 ? -3.469 -6.281 -19.531 1 96.25 74 GLU B CA 1
ATOM 1638 C C . GLU B 1 74 ? -4.332 -7.359 -18.891 1 96.25 74 GLU B C 1
ATOM 1640 O O . GLU B 1 74 ? -3.811 -8.266 -18.234 1 96.25 74 GLU B O 1
ATOM 1645 N N . ASN B 1 75 ? -5.594 -7.25 -19 1 97.69 75 ASN B N 1
ATOM 1646 C CA . ASN B 1 75 ? -6.496 -8.211 -18.375 1 97.69 75 ASN B CA 1
ATOM 1647 C C . ASN B 1 75 ? -6.223 -9.633 -18.859 1 97.69 75 ASN B C 1
ATOM 1649 O O . ASN B 1 75 ? -6.258 -9.898 -20.062 1 97.69 75 ASN B O 1
ATOM 1653 N N . GLY B 1 76 ? -5.891 -10.477 -17.891 1 98.31 76 GLY B N 1
ATOM 1654 C CA . GLY B 1 76 ? -5.789 -11.891 -18.203 1 98.31 76 GLY B CA 1
ATOM 1655 C C . GLY B 1 76 ? -4.367 -12.336 -18.484 1 98.31 76 GLY B C 1
ATOM 1656 O O . GLY B 1 76 ? -4.105 -13.531 -18.656 1 98.31 76 GLY B O 1
ATOM 1657 N N . VAL B 1 77 ? -3.451 -11.422 -18.609 1 98.38 77 VAL B N 1
ATOM 1658 C CA . VAL B 1 77 ? -2.062 -11.812 -18.828 1 98.38 77 VAL B CA 1
ATOM 1659 C C . VAL B 1 77 ? -1.561 -12.625 -17.625 1 98.38 77 VAL B C 1
ATOM 1661 O O . VAL B 1 77 ? -1.751 -12.219 -16.469 1 98.38 77 VAL B O 1
ATOM 1664 N N . LYS B 1 78 ? -0.951 -13.734 -17.891 1 98.81 78 LYS B N 1
ATOM 1665 C CA . LYS B 1 78 ? -0.511 -14.648 -16.844 1 98.81 78 LYS B CA 1
ATOM 1666 C C . LYS B 1 78 ? 0.717 -14.102 -16.125 1 98.81 78 LYS B C 1
ATOM 1668 O O . LYS B 1 78 ? 1.611 -13.531 -16.75 1 98.81 78 LYS B O 1
ATOM 1673 N N . ALA B 1 79 ? 0.747 -14.266 -14.812 1 98.88 79 ALA B N 1
ATOM 1674 C CA . ALA B 1 79 ? 1.979 -14.094 -14.047 1 98.88 79 ALA B CA 1
ATOM 1675 C C . ALA B 1 79 ? 2.928 -15.273 -14.266 1 98.88 79 ALA B C 1
ATOM 1677 O O . ALA B 1 79 ? 2.506 -16.438 -14.242 1 98.88 79 ALA B O 1
ATOM 1678 N N . VAL B 1 80 ? 4.113 -14.945 -14.484 1 98.94 80 VAL B N 1
ATOM 1679 C CA . VAL B 1 80 ? 5.113 -15.977 -14.758 1 98.94 80 VAL B CA 1
ATOM 1680 C C . VAL B 1 80 ? 6.441 -15.586 -14.117 1 98.94 80 VAL B C 1
ATOM 1682 O O . VAL B 1 80 ? 6.617 -14.445 -13.68 1 98.94 80 VAL B O 1
ATOM 1685 N N . GLY B 1 81 ? 7.281 -16.578 -14.016 1 98.88 81 GLY B N 1
ATOM 1686 C CA . GLY B 1 81 ? 8.656 -16.281 -13.656 1 98.88 81 GLY B CA 1
ATOM 1687 C C . GLY B 1 81 ? 9.383 -15.453 -14.711 1 98.88 81 GLY B C 1
ATOM 1688 O O . GLY B 1 81 ? 9.25 -15.711 -15.906 1 98.88 81 GLY B O 1
ATOM 1689 N N . ASN B 1 82 ? 10.039 -14.422 -14.312 1 98.69 82 ASN B N 1
ATOM 1690 C CA . ASN B 1 82 ? 10.82 -13.531 -15.156 1 98.69 82 ASN B CA 1
ATOM 1691 C C . ASN B 1 82 ? 12.273 -13.461 -14.703 1 98.69 82 ASN B C 1
ATOM 1693 O O . ASN B 1 82 ? 12.555 -13.375 -13.508 1 98.69 82 ASN B O 1
ATOM 1697 N N . TYR B 1 83 ? 13.195 -13.531 -15.609 1 98.19 83 TYR B N 1
ATOM 1698 C CA . TYR B 1 83 ? 14.609 -13.438 -15.266 1 98.19 83 TYR B CA 1
ATOM 1699 C C . TYR B 1 83 ? 14.938 -12.07 -14.68 1 98.19 83 TYR B C 1
ATOM 1701 O O . TYR B 1 83 ? 15.766 -11.961 -13.773 1 98.19 83 TYR B O 1
ATOM 1709 N N . ASN B 1 84 ? 14.328 -11.078 -15.25 1 97.31 84 ASN B N 1
ATOM 1710 C CA . ASN B 1 84 ? 14.562 -9.719 -14.773 1 97.31 84 ASN B CA 1
ATOM 1711 C C . ASN B 1 84 ? 13.578 -9.328 -13.68 1 97.31 84 ASN B C 1
ATOM 1713 O O . ASN B 1 84 ? 12.438 -9.805 -13.656 1 97.31 84 ASN B O 1
ATOM 1717 N N . ALA B 1 85 ? 14.078 -8.508 -12.789 1 97.56 85 ALA B N 1
ATOM 1718 C CA . ALA B 1 85 ? 13.211 -7.973 -11.742 1 97.56 85 ALA B CA 1
ATOM 1719 C C . ALA B 1 85 ? 12.062 -7.172 -12.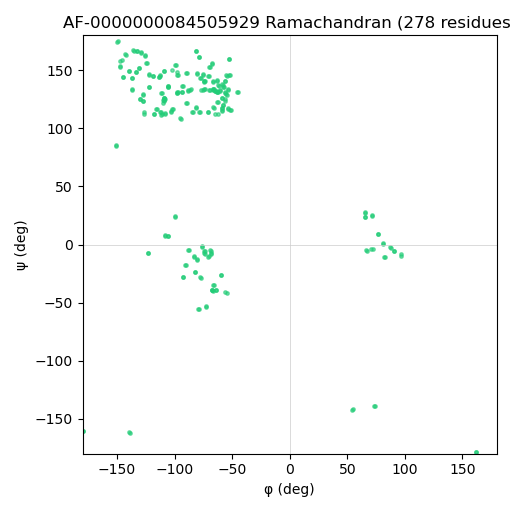344 1 97.56 85 ALA B C 1
ATOM 1721 O O . ALA B 1 85 ? 12.258 -6.383 -13.266 1 97.56 85 ALA B O 1
ATOM 1722 N N . VAL B 1 86 ? 10.875 -7.434 -11.898 1 97.69 86 VAL B N 1
ATOM 1723 C CA . VAL B 1 86 ? 9.68 -6.695 -12.297 1 97.69 86 VAL B CA 1
ATOM 1724 C C . VAL B 1 86 ? 9.156 -5.891 -11.109 1 97.69 86 VAL B C 1
ATOM 1726 O O . VAL B 1 86 ? 8.719 -6.461 -10.109 1 97.69 86 VAL B O 1
ATOM 1729 N N . PRO B 1 87 ? 9.211 -4.598 -11.219 1 98.06 87 PRO B N 1
ATOM 1730 C CA . PRO B 1 87 ? 8.773 -3.783 -10.078 1 98.06 87 PRO B CA 1
ATOM 1731 C C . PRO B 1 87 ? 7.277 -3.896 -9.805 1 98.06 87 PRO B C 1
ATOM 1733 O O . PRO B 1 87 ? 6.484 -3.98 -10.75 1 98.06 87 PRO B O 1
ATOM 1736 N N . LEU B 1 88 ? 6.902 -3.947 -8.508 1 98.5 88 LEU B N 1
ATOM 1737 C CA . LEU B 1 88 ? 5.535 -4.047 -8.008 1 98.5 88 LEU B CA 1
ATOM 1738 C C . LEU B 1 88 ? 5.273 -3.01 -6.926 1 98.5 88 LEU B C 1
ATOM 1740 O O . LEU B 1 88 ? 6.211 -2.514 -6.297 1 98.5 88 LEU B O 1
ATOM 1744 N N . PHE B 1 89 ? 4.07 -2.627 -6.816 1 98 89 PHE B N 1
ATOM 1745 C CA . PHE B 1 89 ? 3.607 -1.91 -5.633 1 98 89 PHE B CA 1
ATOM 1746 C C . PHE B 1 89 ? 2.756 -2.814 -4.75 1 98 89 PHE B C 1
ATOM 1748 O O . PHE B 1 89 ? 1.942 -3.594 -5.254 1 98 89 PHE B O 1
ATOM 1755 N N . ILE B 1 90 ? 2.98 -2.766 -3.477 1 97.88 90 ILE B N 1
ATOM 1756 C CA . ILE B 1 90 ? 2.162 -3.455 -2.486 1 97.88 90 ILE B CA 1
ATOM 1757 C C . ILE B 1 90 ? 1.232 -2.457 -1.8 1 97.88 90 ILE B C 1
ATOM 1759 O O . ILE B 1 90 ? 1.692 -1.532 -1.126 1 97.88 90 ILE B O 1
ATOM 1763 N N . VAL B 1 91 ? -0.053 -2.623 -2.006 1 97.44 91 VAL B N 1
ATOM 1764 C CA . VAL B 1 91 ? -1.07 -1.654 -1.612 1 97.44 91 VAL B CA 1
ATOM 1765 C C . VAL B 1 91 ? -1.92 -2.227 -0.479 1 97.44 91 VAL B C 1
ATOM 1767 O O . VAL B 1 91 ? -2.402 -3.357 -0.567 1 97.44 91 VAL B O 1
ATOM 1770 N N . ALA B 1 92 ? -2.096 -1.434 0.589 1 96.75 92 ALA B N 1
ATOM 1771 C CA . ALA B 1 92 ? -2.953 -1.874 1.687 1 96.75 92 ALA B CA 1
ATOM 1772 C C . ALA B 1 92 ? -4.355 -2.203 1.187 1 96.75 92 ALA B C 1
ATOM 1774 O O . ALA B 1 92 ? -4.898 -1.502 0.328 1 96.75 92 ALA B O 1
ATOM 1775 N N . ALA B 1 93 ? -4.961 -3.248 1.714 1 96.19 93 ALA B N 1
ATOM 1776 C CA . ALA B 1 93 ? -6.324 -3.676 1.407 1 96.19 93 ALA B CA 1
ATOM 1777 C C . ALA B 1 93 ? -7.082 -4.047 2.68 1 96.19 93 ALA B C 1
ATOM 1779 O O . ALA B 1 93 ? -6.492 -4.137 3.758 1 96.19 93 ALA B O 1
ATOM 1780 N N . GLU B 1 94 ? -8.445 -4.207 2.568 1 93.12 94 GLU B N 1
ATOM 1781 C CA . GLU B 1 94 ? -9.297 -4.531 3.711 1 93.12 94 GLU B CA 1
ATOM 1782 C C . GLU B 1 94 ? -8.828 -5.805 4.406 1 93.12 94 GLU B C 1
ATOM 1784 O O . GLU B 1 94 ? -8.875 -5.902 5.633 1 93.12 94 GLU B O 1
ATOM 1789 N N . ARG B 1 95 ? -8.445 -6.77 3.604 1 93.44 95 ARG B N 1
ATOM 1790 C CA . ARG B 1 95 ? -7.777 -7.988 4.051 1 93.44 95 ARG B CA 1
ATOM 1791 C C . ARG B 1 95 ? -6.477 -8.211 3.287 1 93.44 95 ARG B C 1
ATOM 1793 O O . ARG B 1 95 ? -6.5 -8.523 2.094 1 93.44 95 ARG B O 1
ATOM 1800 N N . GLY B 1 96 ? -5.312 -8.117 4.062 1 95.31 96 GLY B N 1
ATOM 1801 C CA . GLY B 1 96 ? -4.031 -8.305 3.4 1 95.31 96 GLY B CA 1
ATOM 1802 C C . GLY B 1 96 ? -3.631 -7.141 2.521 1 95.31 96 GLY B C 1
ATOM 1803 O O . GLY B 1 96 ? -3.752 -5.98 2.926 1 95.31 96 GLY B O 1
ATOM 1804 N N . TYR B 1 97 ? -3.055 -7.5 1.303 1 97.44 97 TYR B N 1
ATOM 1805 C CA . TYR B 1 97 ? -2.508 -6.508 0.386 1 97.44 97 TYR B CA 1
ATOM 1806 C C . TYR B 1 97 ? -2.908 -6.812 -1.052 1 97.44 97 TYR B C 1
ATOM 1808 O O . TYR B 1 97 ? -3.064 -7.98 -1.425 1 97.44 97 TYR B O 1
ATOM 1816 N N . GLY B 1 98 ? -3.152 -5.75 -1.794 1 97.81 98 GLY B N 1
ATOM 1817 C CA . GLY B 1 98 ? -3.07 -5.883 -3.24 1 97.81 98 GLY B CA 1
ATOM 1818 C C . GLY B 1 98 ? -1.647 -5.816 -3.766 1 97.81 98 GLY B C 1
ATOM 1819 O O . GLY B 1 98 ? -0.787 -5.172 -3.164 1 97.81 98 GLY B O 1
ATOM 1820 N N . ILE B 1 99 ? -1.379 -6.52 -4.809 1 98.62 99 ILE B N 1
ATOM 1821 C CA . ILE B 1 99 ? -0.11 -6.465 -5.527 1 98.62 99 ILE B CA 1
ATOM 1822 C C . ILE B 1 99 ? -0.34 -5.934 -6.938 1 98.62 99 ILE B C 1
ATOM 1824 O O . ILE B 1 99 ? -1.069 -6.539 -7.727 1 98.62 99 ILE B O 1
ATOM 1828 N N . GLU B 1 100 ? 0.266 -4.738 -7.238 1 98.25 100 GLU B N 1
ATOM 1829 C CA . GLU B 1 100 ? 0.011 -4.078 -8.516 1 98.25 100 GLU B CA 1
ATOM 1830 C C . GLU B 1 100 ? 1.293 -3.941 -9.328 1 98.25 100 GLU B C 1
ATOM 1832 O O . GLU B 1 100 ? 2.373 -3.742 -8.773 1 98.25 100 GLU B O 1
ATOM 1837 N N . ALA B 1 101 ? 1.118 -4.066 -10.617 1 96.5 101 ALA B N 1
ATOM 1838 C CA . ALA B 1 101 ? 2.24 -3.777 -11.508 1 96.5 101 ALA B CA 1
ATOM 1839 C C . ALA B 1 101 ? 2.662 -2.314 -11.398 1 96.5 101 ALA B C 1
ATOM 1841 O O . ALA B 1 101 ? 1.824 -1.414 -11.484 1 96.5 101 ALA B O 1
ATOM 1842 N N . ALA B 1 102 ? 3.953 -2.059 -11.242 1 96.12 102 ALA B N 1
ATOM 1843 C CA . ALA B 1 102 ? 4.434 -0.69 -11.07 1 96.12 102 ALA B CA 1
ATOM 1844 C C . ALA B 1 102 ? 4.207 0.136 -12.336 1 96.12 102 ALA B C 1
ATOM 1846 O O . ALA B 1 102 ? 3.926 1.334 -12.258 1 96.12 102 ALA B O 1
ATOM 1847 N N . ASN B 1 103 ? 4.32 -0.505 -13.523 1 93.25 103 ASN B N 1
ATOM 1848 C CA . ASN B 1 103 ? 4.195 0.213 -14.789 1 93.25 103 ASN B CA 1
ATOM 1849 C C . ASN B 1 103 ? 2.73 0.441 -15.156 1 93.25 103 ASN B C 1
ATOM 1851 O O . ASN B 1 103 ? 2.428 1.231 -16.047 1 93.25 103 ASN B O 1
ATOM 1855 N N . ASP B 1 104 ? 1.866 -0.207 -14.492 1 92.62 104 ASP B N 1
ATOM 1856 C CA . ASP B 1 104 ? 0.43 -0.055 -14.711 1 92.62 104 ASP B CA 1
ATOM 1857 C C . ASP B 1 104 ? -0.351 -0.323 -13.43 1 92.62 104 ASP B C 1
ATOM 1859 O O . ASP B 1 104 ? -0.887 -1.416 -13.234 1 92.62 104 ASP B O 1
ATOM 1863 N N . ARG B 1 105 ? -0.525 0.629 -12.57 1 93.62 105 ARG B N 1
ATOM 1864 C CA . ARG B 1 105 ? -1.047 0.506 -11.219 1 93.62 105 ARG B CA 1
ATOM 1865 C C . ARG B 1 105 ? -2.525 0.135 -11.227 1 93.62 105 ARG B C 1
ATOM 1867 O O . ARG B 1 105 ? -3.098 -0.196 -10.188 1 93.62 105 ARG B O 1
ATOM 1874 N N . GLY B 1 106 ? -3.195 0.113 -12.305 1 94 106 GLY B N 1
ATOM 1875 C CA . GLY B 1 106 ? -4.59 -0.286 -12.438 1 94 106 GLY B CA 1
ATOM 1876 C C . GLY B 1 106 ? -4.77 -1.788 -12.555 1 94 106 GLY B C 1
ATOM 1877 O O . GLY B 1 106 ? -5.891 -2.291 -12.461 1 94 106 GLY B O 1
ATOM 1878 N N . TYR B 1 107 ? -3.682 -2.51 -12.727 1 97.44 107 TYR B N 1
ATOM 1879 C CA . TYR B 1 107 ? -3.748 -3.961 -12.852 1 97.44 107 TYR B CA 1
ATOM 1880 C C . TYR B 1 107 ? -3.17 -4.645 -11.617 1 97.44 107 TYR B C 1
ATOM 1882 O O . TYR B 1 107 ? -2.02 -4.398 -11.25 1 97.44 107 TYR B O 1
ATOM 1890 N N . ALA B 1 108 ? -3.965 -5.508 -10.977 1 98.56 108 ALA B N 1
ATOM 1891 C CA . ALA B 1 108 ? -3.59 -6.207 -9.742 1 98.56 108 ALA B CA 1
ATOM 1892 C C . ALA B 1 108 ? -3.355 -7.691 -10.008 1 98.56 108 ALA B C 1
ATOM 1894 O O . ALA B 1 108 ? -3.91 -8.258 -10.953 1 98.56 108 ALA B O 1
ATOM 1895 N N . LEU B 1 109 ? -2.459 -8.328 -9.25 1 98.88 109 LEU B N 1
ATOM 1896 C CA . LEU B 1 109 ? -2.268 -9.773 -9.234 1 98.88 109 LEU B CA 1
ATOM 1897 C C . LEU B 1 109 ? -3.527 -10.484 -8.75 1 98.88 109 LEU B C 1
ATOM 1899 O O . LEU B 1 109 ? -4.066 -10.141 -7.691 1 98.88 109 LEU B O 1
ATOM 1903 N N . ASP B 1 110 ? -4.023 -11.352 -9.555 1 98.88 110 ASP B N 1
ATOM 1904 C CA . ASP B 1 110 ? -5.355 -11.938 -9.438 1 98.88 110 ASP B CA 1
ATOM 1905 C C . ASP B 1 110 ? -5.297 -13.461 -9.539 1 98.88 110 ASP B C 1
ATOM 1907 O O . ASP B 1 110 ? -4.652 -14.008 -10.438 1 98.88 110 ASP B O 1
ATOM 1911 N N . LEU B 1 111 ? -5.84 -14.133 -8.547 1 98.94 111 LEU B N 1
ATOM 1912 C CA . LEU B 1 111 ? -6.066 -15.562 -8.711 1 98.94 111 LEU B CA 1
ATOM 1913 C C . LEU B 1 111 ? -7.309 -15.828 -9.555 1 98.94 111 LEU B C 1
ATOM 1915 O O . LEU B 1 111 ? -8.43 -15.523 -9.125 1 98.94 111 LEU B O 1
ATOM 1919 N N . TYR B 1 112 ? -7.094 -16.406 -10.742 1 98.69 112 TYR B N 1
ATOM 1920 C CA . TYR B 1 112 ? -8.164 -16.547 -11.719 1 98.69 112 TYR B CA 1
ATOM 1921 C C . TYR B 1 112 ? -9.398 -17.188 -11.086 1 98.69 112 TYR B C 1
ATOM 1923 O O . TYR B 1 112 ? -9.328 -18.297 -10.555 1 98.69 112 TYR B O 1
ATOM 1931 N N . GLY B 1 113 ? -10.492 -16.422 -11.031 1 97.69 113 GLY B N 1
ATOM 1932 C CA . GLY B 1 113 ? -11.75 -16.922 -10.5 1 97.69 113 GLY B CA 1
ATOM 1933 C C . GLY B 1 113 ? -11.727 -17.125 -9 1 97.69 113 GLY B C 1
ATOM 1934 O O . GLY B 1 113 ? -12.742 -17.469 -8.391 1 97.69 113 GLY B O 1
ATOM 1935 N N . GLY B 1 114 ? -10.672 -16.922 -8.406 1 98.44 114 GLY B N 1
ATOM 1936 C CA . GLY B 1 114 ? -10.523 -17.203 -6.984 1 98.44 114 GLY B CA 1
ATOM 1937 C C . GLY B 1 114 ? -10.641 -18.672 -6.648 1 98.44 114 GLY B C 1
ATOM 1938 O O . GLY B 1 114 ? -11.062 -19.031 -5.551 1 98.44 114 GLY B O 1
ATOM 1939 N N . GLU B 1 115 ? -10.297 -19.484 -7.602 1 98.5 115 GLU B N 1
ATOM 1940 C CA . GLU B 1 115 ? -10.492 -20.922 -7.473 1 98.5 115 GLU B CA 1
ATOM 1941 C C . GLU B 1 115 ? -9.453 -21.531 -6.539 1 98.5 115 GLU B C 1
ATOM 1943 O O . GLU B 1 115 ? -8.281 -21.156 -6.57 1 98.5 115 GLU B O 1
ATOM 1948 N N . LYS B 1 116 ? -9.891 -22.547 -5.848 1 98.31 116 LYS B N 1
ATOM 1949 C CA . LYS B 1 116 ? -9.016 -23.203 -4.883 1 98.31 116 LYS B CA 1
ATOM 1950 C C . LYS B 1 116 ? -8.25 -24.344 -5.531 1 98.31 116 LYS B C 1
ATOM 1952 O O . LYS B 1 116 ? -7.293 -24.875 -4.953 1 98.31 116 LYS B O 1
ATOM 1957 N N . ALA B 1 117 ? -8.758 -24.781 -6.699 1 98.69 117 ALA B N 1
ATOM 1958 C CA . ALA B 1 117 ? -8.094 -25.891 -7.383 1 98.69 117 ALA B CA 1
ATOM 1959 C C . ALA B 1 117 ? -6.609 -25.594 -7.59 1 98.69 117 ALA B C 1
ATOM 1961 O O . ALA B 1 117 ? -6.234 -24.484 -7.961 1 98.69 117 ALA B O 1
ATOM 1962 N N . ASN B 1 118 ? -5.781 -26.578 -7.262 1 98.62 118 ASN B N 1
ATOM 1963 C CA . ASN B 1 118 ? -4.367 -26.438 -7.59 1 98.62 118 ASN B CA 1
ATOM 1964 C C . ASN B 1 118 ? -4.164 -26.094 -9.062 1 98.62 118 ASN B C 1
ATOM 1966 O O . ASN B 1 118 ? -4.953 -26.484 -9.914 1 98.62 118 ASN B O 1
ATOM 1970 N N . VAL B 1 119 ? -3.125 -25.297 -9.336 1 98.44 119 VAL B N 1
ATOM 1971 C CA . VAL B 1 119 ? -2.658 -24.906 -10.664 1 98.44 119 VAL B CA 1
ATOM 1972 C C . VAL B 1 119 ? -3.576 -23.828 -11.242 1 98.44 119 VAL B C 1
ATOM 1974 O O . VAL B 1 119 ? -3.475 -23.484 -12.422 1 98.44 119 VAL B O 1
ATOM 1977 N N . THR B 1 120 ? -4.504 -23.297 -10.406 1 98.81 120 THR B N 1
ATOM 1978 C CA . THR B 1 120 ? -5.258 -22.141 -10.859 1 98.81 120 THR B CA 1
ATOM 1979 C C . THR B 1 120 ? -4.32 -21 -11.258 1 98.81 120 THR B C 1
ATOM 1981 O O . THR B 1 120 ? -3.459 -20.609 -10.469 1 98.81 120 THR B O 1
ATOM 1984 N N . PRO B 1 121 ? -4.438 -20.516 -12.484 1 98.81 121 PRO B N 1
ATOM 1985 C CA . PRO B 1 121 ? -3.496 -19.484 -12.922 1 98.81 121 PRO B CA 1
ATOM 1986 C C . PRO B 1 121 ? -3.6 -18.203 -12.109 1 98.81 121 PRO B C 1
ATOM 1988 O O . PRO B 1 121 ? -4.695 -17.812 -11.695 1 98.81 121 PRO B O 1
ATOM 1991 N N . VAL B 1 122 ? -2.506 -17.625 -11.852 1 98.94 122 VAL B N 1
ATOM 1992 C CA . VAL B 1 122 ? -2.439 -16.25 -11.375 1 98.94 122 VAL B CA 1
ATOM 1993 C C . VAL B 1 122 ? -2.25 -15.305 -12.562 1 98.94 122 VAL B C 1
ATOM 1995 O O . VAL B 1 122 ? -1.438 -15.57 -13.453 1 98.94 122 VAL B O 1
ATOM 1998 N N . ILE B 1 123 ? -3.049 -14.25 -12.633 1 98.88 123 ILE B N 1
ATOM 1999 C CA . ILE B 1 123 ? -3.043 -13.328 -13.766 1 98.88 123 ILE B CA 1
ATOM 2000 C C . ILE B 1 123 ? -3 -11.891 -13.266 1 98.88 123 ILE B C 1
ATOM 2002 O O . ILE B 1 123 ? -3.09 -11.648 -12.055 1 98.88 123 ILE B O 1
ATOM 2006 N N . PHE B 1 124 ? -2.725 -10.992 -14.156 1 98.69 124 PHE B N 1
ATOM 2007 C CA . PHE B 1 124 ? -3 -9.586 -13.898 1 98.69 124 PHE B CA 1
ATOM 2008 C C . PHE B 1 124 ? -4.375 -9.188 -14.43 1 98.69 124 PHE B C 1
ATOM 2010 O O . PHE B 1 124 ? -4.773 -9.625 -15.508 1 98.69 124 PHE B O 1
ATOM 2017 N N . TYR B 1 125 ? -5.098 -8.461 -13.688 1 98.62 125 TYR B N 1
ATOM 2018 C CA . TYR B 1 125 ? -6.441 -8.008 -14.031 1 98.62 125 TYR B CA 1
ATOM 2019 C C . TYR B 1 125 ? -6.719 -6.629 -13.445 1 98.62 125 TYR B C 1
ATOM 2021 O O . TYR B 1 125 ? -6.062 -6.211 -12.484 1 98.62 125 TYR B O 1
ATOM 2029 N N . THR B 1 126 ? -7.617 -5.906 -14.117 1 97.81 126 THR B N 1
ATOM 2030 C CA . THR B 1 126 ? -8.023 -4.613 -13.57 1 97.81 126 THR B CA 1
ATOM 2031 C C . THR B 1 126 ? -8.305 -4.719 -12.078 1 97.81 126 THR B C 1
ATOM 2033 O O . THR B 1 126 ? -8.992 -5.641 -11.633 1 97.81 126 THR B O 1
ATOM 2036 N N . SER B 1 127 ? -7.734 -3.803 -11.312 1 96.69 127 SER B N 1
ATOM 2037 C CA . SER B 1 127 ? -7.883 -3.82 -9.859 1 96.69 127 SER B CA 1
ATOM 2038 C C . SER B 1 127 ? -9.328 -3.547 -9.453 1 96.69 127 SER B C 1
ATOM 2040 O O . SER B 1 127 ? -9.867 -2.482 -9.75 1 96.69 127 SER B O 1
ATOM 2042 N N . GLN B 1 128 ? -9.961 -4.473 -8.805 1 95.31 128 GLN B N 1
ATOM 2043 C CA . GLN B 1 128 ? -11.328 -4.371 -8.312 1 95.31 128 GLN B CA 1
ATOM 2044 C C . GLN B 1 128 ? -11.398 -4.613 -6.809 1 95.31 128 GLN B C 1
ATOM 2046 O O . GLN B 1 128 ? -12.461 -4.496 -6.203 1 95.31 128 GLN B O 1
ATOM 2051 N N . ALA B 1 129 ? -10.312 -5.008 -6.23 1 94.38 129 ALA B N 1
ATOM 2052 C CA . ALA B 1 129 ? -10.148 -5.227 -4.797 1 94.38 129 ALA B CA 1
ATOM 2053 C C . ALA B 1 129 ? -11.023 -6.379 -4.312 1 94.38 129 ALA B C 1
ATOM 2055 O O . ALA B 1 129 ? -11.516 -6.359 -3.182 1 94.38 129 ALA B O 1
ATOM 2056 N N . ASN B 1 130 ? -11.383 -7.312 -5.262 1 97.25 130 ASN B N 1
ATOM 2057 C CA . ASN B 1 130 ? -12 -8.562 -4.828 1 97.25 130 ASN B CA 1
ATOM 2058 C C . ASN B 1 130 ? -11.016 -9.438 -4.055 1 97.25 130 ASN B C 1
ATOM 2060 O O . ASN B 1 130 ? -9.805 -9.281 -4.195 1 97.25 130 ASN B O 1
ATOM 2064 N N . ASN B 1 131 ? -11.555 -10.32 -3.199 1 98.06 131 ASN B N 1
ATOM 2065 C CA . ASN B 1 131 ? -10.711 -11.109 -2.314 1 98.06 131 ASN B CA 1
ATOM 2066 C C . ASN B 1 131 ? -9.727 -11.969 -3.105 1 98.06 131 ASN B C 1
ATOM 2068 O O . ASN B 1 131 ? -8.656 -12.312 -2.605 1 98.06 131 ASN B O 1
ATOM 2072 N N . ASN B 1 132 ? -10.078 -12.328 -4.375 1 98.75 132 ASN B N 1
ATOM 2073 C CA . ASN B 1 132 ? -9.148 -13.102 -5.184 1 98.75 132 ASN B CA 1
ATOM 2074 C C . ASN B 1 132 ? -7.984 -12.25 -5.676 1 98.75 132 ASN B C 1
ATOM 2076 O O . ASN B 1 132 ? -7.02 -12.773 -6.238 1 98.75 132 ASN B O 1
ATOM 2080 N N . GLN B 1 133 ? -8.008 -10.938 -5.477 1 98.69 133 GLN B N 1
ATOM 2081 C CA . GLN B 1 133 ? -6.918 -10.023 -5.809 1 98.69 133 GLN B CA 1
ATOM 2082 C C . GLN B 1 133 ? -6.184 -9.562 -4.551 1 98.69 133 GLN B C 1
ATOM 2084 O O . GLN B 1 133 ? -5.395 -8.617 -4.602 1 98.69 133 GLN B O 1
ATOM 2089 N N . LYS B 1 134 ? -6.473 -10.109 -3.404 1 98.19 134 LYS B N 1
ATOM 2090 C CA . LYS B 1 134 ? -5.844 -9.766 -2.131 1 98.19 134 LYS B CA 1
ATOM 2091 C C . LYS B 1 134 ? -5.031 -10.93 -1.587 1 98.19 134 LYS B C 1
ATOM 2093 O O . LYS B 1 134 ? -5.414 -12.094 -1.749 1 98.19 134 LYS B O 1
ATOM 2098 N N . TRP B 1 135 ? -3.945 -10.594 -0.969 1 98.44 135 TRP B N 1
ATOM 2099 C CA . TRP B 1 135 ? -2.939 -11.578 -0.58 1 98.44 135 TRP B CA 1
ATOM 2100 C C . TRP B 1 135 ? -2.432 -11.305 0.833 1 98.44 135 TRP B C 1
ATOM 2102 O O . TRP B 1 135 ? -2.145 -10.156 1.187 1 98.44 135 TRP B O 1
ATOM 2112 N N . TYR B 1 136 ? -2.361 -12.359 1.642 1 97.44 136 TYR B N 1
ATOM 2113 C CA . TYR B 1 136 ? -1.652 -12.305 2.914 1 97.44 136 TYR B CA 1
ATOM 2114 C C . TYR B 1 136 ? -0.17 -12.609 2.729 1 97.44 136 TYR B C 1
ATOM 2116 O O . TYR B 1 136 ? 0.194 -13.508 1.966 1 97.44 136 TYR B O 1
ATOM 2124 N N . PHE B 1 137 ? 0.665 -11.812 3.322 1 97 137 PHE B N 1
ATOM 2125 C CA . PHE B 1 137 ? 2.092 -12.102 3.412 1 97 137 PHE B CA 1
ATOM 2126 C C . PHE B 1 137 ? 2.424 -12.773 4.738 1 97 137 PHE B C 1
ATOM 2128 O O . PHE B 1 137 ? 2.359 -12.141 5.793 1 97 137 PHE B O 1
ATOM 2135 N N . GLU B 1 138 ? 2.73 -14.031 4.668 1 96.69 138 GLU B N 1
ATOM 2136 C CA . GLU B 1 138 ? 3.109 -14.789 5.859 1 96.69 138 GLU B CA 1
ATOM 2137 C C . GLU B 1 138 ? 4.621 -14.984 5.926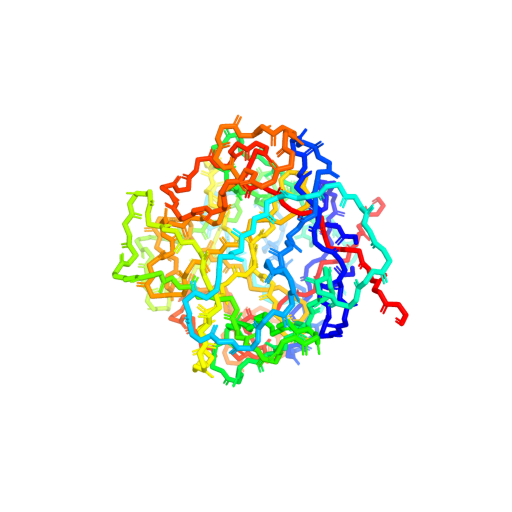 1 96.69 138 GLU B C 1
ATOM 2139 O O . GLU B 1 138 ? 5.199 -15.688 5.09 1 96.69 138 GLU B O 1
ATOM 2144 N N . LYS B 1 139 ? 5.246 -14.422 6.953 1 95.62 139 LYS B N 1
ATOM 2145 C CA . LYS B 1 139 ? 6.695 -14.547 7.066 1 95.62 139 LYS B CA 1
ATOM 2146 C C . LYS B 1 139 ? 7.133 -16 7.059 1 95.62 139 LYS B C 1
ATOM 2148 O O . LYS B 1 139 ? 6.508 -16.844 7.707 1 95.62 139 LYS B O 1
ATOM 2153 N N . ALA B 1 140 ? 8.109 -16.188 6.199 1 94.44 140 ALA B N 1
ATOM 2154 C CA . ALA B 1 140 ? 8.648 -17.531 6.09 1 94.44 140 ALA B CA 1
ATOM 2155 C C . ALA B 1 140 ? 10.062 -17.609 6.652 1 94.44 140 ALA B C 1
ATOM 2157 O O . ALA B 1 140 ? 10.836 -16.656 6.523 1 94.44 140 ALA B O 1
ATOM 2158 N N . ALA B 1 141 ? 10.375 -18.5 7.719 1 75.19 141 ALA B N 1
ATOM 2159 C CA . ALA B 1 141 ? 11.68 -18.734 8.328 1 75.19 141 ALA B CA 1
ATOM 2160 C C . ALA B 1 141 ? 12.688 -19.25 7.293 1 75.19 141 ALA B C 1
ATOM 2162 O O . ALA B 1 141 ? 12.305 -19.875 6.305 1 75.19 141 ALA B O 1
#

Organism: NCBI:txid456999

Solvent-accessible surface area (backbone atoms only — not comparable to full-atom values): 13366 Å² total; per-residue (Å²): 127,56,70,67,72,45,40,22,32,40,28,31,60,54,45,63,18,23,51,26,37,55,93,26,53,51,48,71,57,31,49,27,18,29,23,65,85,68,90,54,48,28,34,28,29,37,36,38,72,69,80,52,51,47,27,26,34,42,29,30,61,53,26,62,16,11,54,31,58,73,55,77,90,43,74,66,33,39,28,11,27,21,82,58,83,34,58,24,34,47,29,44,21,95,62,32,25,30,41,20,38,59,93,44,70,58,28,19,45,26,38,53,90,33,51,57,54,66,68,27,47,25,19,28,28,70,61,62,59,47,49,31,31,15,30,37,67,40,81,45,136,125,56,69,68,72,45,40,22,33,41,28,31,60,55,43,63,19,24,51,25,38,53,92,24,50,52,47,73,58,31,47,27,19,28,24,64,86,66,90,54,50,28,35,27,28,37,37,38,74,69,81,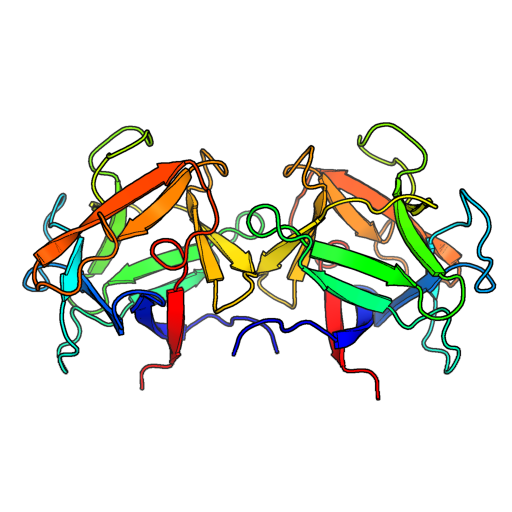54,50,49,27,24,34,42,28,29,62,54,26,64,17,12,54,31,58,74,56,78,90,44,76,66,33,38,28,11,27,22,80,56,83,33,58,22,34,46,29,43,21,96,60,32,25,31,41,21,38,58,92,45,70,58,28,20,46,26,37,53,91,33,50,57,53,66,68,28,47,24,21,29,27,70,61,60,60,45,49,32,29,16,28,37,68,40,80,44,137